Protein AF-A0A661IMD8-F1 (afdb_monomer)

Mean predicted aligned error: 16.91 Å

Solvent-accessible surface area (backbone atoms only — not comparable to full-atom values): 12141 Å² total; per-residue (Å²): 136,90,83,82,80,83,83,91,81,85,82,84,72,88,76,54,62,63,54,52,53,48,51,52,53,51,50,50,51,51,50,52,50,50,52,51,56,50,54,62,52,52,59,51,55,54,53,50,54,53,50,52,52,52,49,53,52,52,52,50,51,50,53,51,51,53,51,52,51,51,54,50,48,59,60,49,57,69,65,51,70,82,68,75,75,87,72,102,69,54,76,66,66,64,44,48,61,54,53,53,51,51,50,52,51,50,50,52,52,52,49,50,51,64,58,64,68,57,65,79,52,56,65,64,49,53,51,50,53,54,53,49,52,44,40,73,74,67,47,52,84,67,72,72,80,72,69,96,82,53,90,60,47,64,59,36,51,53,50,38,51,51,36,49,52,51,36,52,52,52,49,49,52,53,50,38,51,51,51,27,51,52,20,57,78,68,68,36,64,69,57,26,54,49,31,51,50,53,50,47,55,57,54,72,69,52,95,121

pLDDT: mean 71.49, std 15.72, range [32.16, 91.44]

Secondary structure (DSSP, 8-state):
-------------TTSHHHHHHHHHHHHHHHHHHHHHHHHHHHHHHHHHHHHHHHHHHHHHHHHHHHHHHHHHHHHHHHHTTS-SS----HHHHHHHHHHHHHHHHHHHHHHHHHHTTTTTHHHHHHHHHHHHHHHTT-TT------TT-TTHHHHHHHHHHHHHHHHHHHHHHHHHHHHHHHHHTT-HHHHHHHHHHHHHHHHTS--

Foldseek 3Di:
DDDDDDDDDDDDDPPVVVVVVVVVVVVVVVVVVVVVVVVVVLVVVLVVVVVVVVVVLVVVLVVVVVVVVVVVCVVVVVPPPVPPDDDPDPPPVVVVVVVVVVVVSVVVSVVVCVVPVCPPAVVLVVQVVVVVVVVVVVPLVDQDDDDPPDSCPVVSVVVNVVSVVVVVLVVLLVVLVVQLVVCV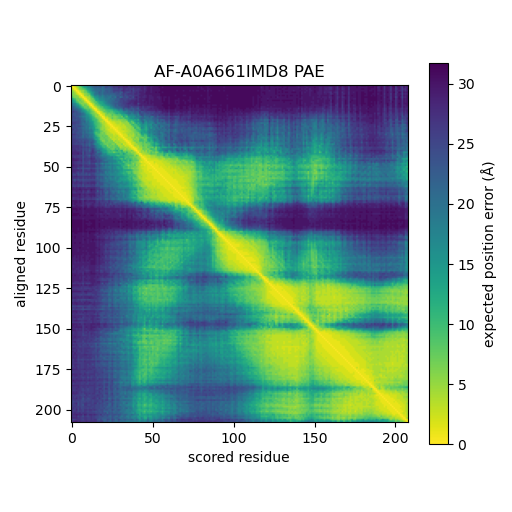VVVVVPSVVVSVVVNVVSVVVDPD

Structure (mmCIF, N/CA/C/O backbone):
data_AF-A0A661IMD8-F1
#
_entry.id   AF-A0A661IMD8-F1
#
loop_
_atom_site.group_PDB
_atom_site.id
_atom_site.type_symbol
_atom_site.label_atom_id
_atom_site.label_alt_id
_atom_site.label_comp_id
_atom_site.label_asym_id
_atom_site.label_entity_id
_atom_site.label_seq_id
_atom_site.pdbx_PDB_ins_code
_atom_site.Cartn_x
_atom_site.Cartn_y
_atom_site.Cartn_z
_atom_site.occupancy
_atom_site.B_iso_or_equiv
_atom_site.auth_seq_id
_atom_site.auth_comp_id
_atom_site.auth_asym_id
_atom_site.auth_atom_id
_atom_site.pdbx_PDB_model_num
ATOM 1 N N . MET A 1 1 ? -27.388 -18.183 53.730 1.00 36.50 1 MET A N 1
ATOM 2 C CA . MET A 1 1 ? -28.576 -19.057 53.664 1.00 36.50 1 MET A CA 1
ATOM 3 C C . MET A 1 1 ? -29.406 -18.516 52.514 1.00 36.50 1 MET A C 1
ATOM 5 O O . MET A 1 1 ? -29.999 -17.464 52.662 1.00 36.50 1 MET A O 1
ATOM 9 N N . ASP A 1 2 ? -29.089 -18.877 51.278 1.00 40.50 2 ASP A N 1
ATOM 10 C CA . ASP A 1 2 ? -29.308 -20.180 50.631 1.00 40.50 2 ASP A CA 1
ATOM 11 C C . ASP A 1 2 ? -30.796 -20.420 50.344 1.00 40.50 2 ASP A C 1
ATOM 13 O O . ASP A 1 2 ? -31.558 -20.800 51.228 1.00 40.50 2 ASP A O 1
ATOM 17 N N . HIS A 1 3 ? -31.188 -20.153 49.098 1.00 35.47 3 HIS A N 1
ATOM 18 C CA . HIS A 1 3 ? -32.430 -20.633 48.507 1.00 35.47 3 HIS A CA 1
ATOM 19 C C . HIS A 1 3 ? -32.123 -21.100 47.086 1.00 35.47 3 HIS A C 1
ATOM 21 O O . HIS A 1 3 ? -31.766 -20.317 46.205 1.00 35.47 3 HIS A O 1
ATOM 27 N N . GLY A 1 4 ? -32.213 -22.415 46.910 1.00 32.16 4 GLY A N 1
ATOM 28 C CA . GLY A 1 4 ? -31.934 -23.110 45.671 1.00 32.16 4 GLY A CA 1
ATOM 29 C C . GLY A 1 4 ? -33.088 -23.086 44.671 1.00 32.16 4 GLY A C 1
ATOM 30 O O . GLY A 1 4 ? -34.239 -23.309 45.026 1.00 32.16 4 GLY A O 1
ATOM 31 N N . THR A 1 5 ? -32.674 -22.972 43.404 1.00 46.31 5 THR A N 1
ATOM 32 C CA . THR A 1 5 ? -33.172 -23.666 42.197 1.00 46.31 5 THR A CA 1
ATOM 33 C C . THR A 1 5 ? -34.605 -23.393 41.709 1.00 46.31 5 THR A C 1
ATOM 35 O O . THR A 1 5 ? -35.528 -23.171 42.482 1.00 46.31 5 THR A O 1
ATOM 38 N N . PRO A 1 6 ? -34.805 -23.482 40.382 1.00 42.75 6 PRO A N 1
ATOM 39 C CA . PRO A 1 6 ? -35.251 -24.774 39.870 1.00 42.75 6 PRO A CA 1
ATOM 40 C C . PRO A 1 6 ? -34.421 -25.286 38.680 1.00 42.75 6 PRO A C 1
ATOM 42 O O . PRO A 1 6 ? -34.220 -24.616 37.672 1.00 42.75 6 PRO A O 1
ATOM 45 N N . THR A 1 7 ? -33.913 -26.504 38.857 1.00 33.69 7 THR A N 1
ATOM 46 C CA . THR A 1 7 ? -34.101 -27.661 37.967 1.00 33.69 7 THR A CA 1
ATOM 47 C C . THR A 1 7 ? -34.313 -27.388 36.469 1.00 33.69 7 THR A C 1
ATOM 49 O O . THR A 1 7 ? -35.427 -27.178 35.997 1.00 33.69 7 THR A O 1
ATOM 52 N N . TYR A 1 8 ? -33.239 -27.546 35.690 1.00 38.38 8 TYR A N 1
ATOM 53 C CA . TYR A 1 8 ? -33.314 -27.788 34.250 1.00 38.38 8 TYR A CA 1
ATOM 54 C C . TYR A 1 8 ? -33.494 -29.289 34.004 1.00 38.38 8 TYR A C 1
ATOM 56 O O . TYR A 1 8 ? -32.540 -30.062 34.054 1.00 38.38 8 TYR A O 1
ATOM 64 N N . SER A 1 9 ? -34.720 -29.709 33.713 1.00 36.78 9 SER A N 1
ATOM 65 C CA . SER A 1 9 ? -34.987 -31.007 33.097 1.00 36.78 9 SER A CA 1
ATOM 66 C C . SER A 1 9 ? -36.088 -30.840 32.063 1.00 36.78 9 SER A C 1
ATOM 68 O O . SER A 1 9 ? -37.163 -30.380 32.431 1.00 36.78 9 SER A O 1
ATOM 70 N N . VAL A 1 10 ? -35.814 -31.209 30.805 1.00 39.47 10 VAL A N 1
ATOM 71 C CA . VAL A 1 10 ? -36.689 -32.000 29.910 1.00 39.47 10 VAL A CA 1
ATOM 72 C C . VAL A 1 10 ? -36.106 -32.005 28.480 1.00 39.47 10 VAL A C 1
ATOM 74 O O . VAL A 1 10 ? -36.154 -31.034 27.738 1.00 39.47 10 VAL A O 1
ATOM 77 N N . TYR A 1 11 ? -35.471 -33.140 28.175 1.00 35.34 11 TYR A N 1
ATOM 78 C CA . TYR A 1 11 ? -35.488 -33.941 26.943 1.00 35.34 11 TYR A CA 1
ATOM 79 C C . TYR A 1 11 ? -35.331 -33.309 25.535 1.00 35.34 11 TYR A C 1
ATOM 81 O O . TYR A 1 11 ? -36.247 -32.750 24.953 1.00 35.34 11 TYR A O 1
ATOM 89 N N . LEU A 1 12 ? -34.170 -33.635 24.942 1.00 39.53 12 LEU A N 1
ATOM 90 C CA . LEU A 1 12 ? -33.967 -34.215 23.600 1.00 39.53 12 LEU A CA 1
ATOM 91 C C . LEU A 1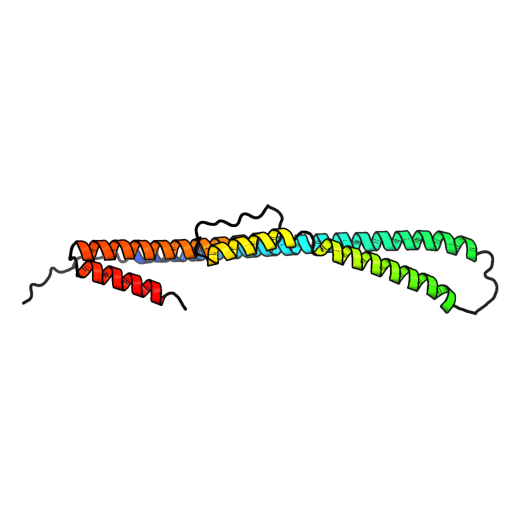 12 ? -34.596 -33.529 22.369 1.00 39.53 12 LEU A C 1
ATOM 93 O O . LEU A 1 12 ? -35.729 -33.807 22.013 1.00 39.53 12 LEU A O 1
ATOM 97 N N . THR A 1 13 ? -33.722 -32.981 21.517 1.00 38.31 13 THR A N 1
ATOM 98 C CA . THR A 1 13 ? -33.554 -33.540 20.158 1.00 38.31 13 THR A CA 1
ATOM 99 C C . THR A 1 13 ? -32.069 -33.563 19.788 1.00 38.31 13 THR A C 1
ATOM 101 O O . THR A 1 13 ? -31.524 -32.618 19.217 1.00 38.31 13 THR A O 1
ATOM 104 N N . LYS A 1 14 ? -31.399 -34.678 20.109 1.00 40.34 14 LYS A N 1
ATOM 105 C CA . LYS A 1 14 ? -29.989 -34.983 19.780 1.00 40.34 14 LYS A CA 1
ATOM 106 C C . LYS A 1 14 ? -29.674 -35.029 18.267 1.00 40.34 14 LYS A C 1
ATOM 108 O O . LYS A 1 14 ? -28.523 -35.238 17.907 1.00 40.34 14 LYS A O 1
ATOM 113 N N . GLY A 1 15 ? -30.652 -34.811 17.382 1.00 42.25 15 GLY A N 1
ATOM 114 C CA . GLY A 1 15 ? -30.476 -34.875 15.925 1.00 42.25 15 GLY A CA 1
ATOM 115 C C . GLY A 1 15 ? -30.054 -33.568 15.240 1.00 42.25 15 GLY A C 1
ATOM 116 O O . GLY A 1 15 ? -29.494 -33.621 14.150 1.00 42.25 15 GLY A O 1
ATOM 117 N N . ASN A 1 16 ? -30.278 -32.395 15.851 1.00 46.53 16 ASN A N 1
ATOM 118 C CA . ASN A 1 16 ? -30.159 -31.117 15.126 1.00 46.53 16 ASN A CA 1
ATOM 119 C C . ASN A 1 16 ? -28.880 -30.314 15.438 1.00 46.53 16 ASN A C 1
ATOM 121 O O . ASN A 1 16 ? -28.451 -29.492 14.635 1.00 46.53 16 ASN A O 1
ATOM 125 N N . CYS A 1 17 ? -28.216 -30.583 16.567 1.00 46.66 17 CYS A N 1
ATOM 126 C CA . CYS A 1 17 ? -26.992 -29.869 16.959 1.00 46.66 17 CYS A CA 1
ATOM 127 C C . CYS A 1 17 ? -25.783 -30.267 16.086 1.00 46.66 17 CYS A C 1
ATOM 129 O O . CYS A 1 17 ? -24.967 -29.424 15.719 1.00 46.66 17 CYS A O 1
ATOM 131 N N . ALA A 1 18 ? -25.722 -31.534 15.658 1.00 48.53 18 ALA A N 1
ATOM 132 C CA . ALA A 1 18 ? -24.703 -32.018 14.725 1.00 48.53 18 ALA A CA 1
ATOM 133 C C . ALA A 1 18 ? -24.870 -31.420 13.313 1.00 48.53 18 ALA A C 1
ATOM 135 O O . ALA A 1 18 ? -23.878 -31.113 12.655 1.00 48.53 18 ALA A O 1
ATOM 136 N N . SER A 1 19 ? -26.111 -31.201 12.860 1.00 50.88 19 SER A N 1
ATOM 137 C CA . SER A 1 19 ? -26.432 -30.620 11.543 1.00 50.88 19 SER A CA 1
ATOM 138 C C . SER A 1 19 ? -26.080 -29.126 11.472 1.00 50.88 19 SER A C 1
ATOM 140 O O . SER A 1 19 ? -25.471 -28.666 10.507 1.00 50.88 19 SER A O 1
ATOM 142 N N . VAL A 1 20 ? -26.366 -28.372 12.538 1.00 56.44 20 VAL A N 1
ATOM 143 C CA . VAL A 1 20 ? -26.031 -26.943 12.600 1.00 56.44 20 VAL A CA 1
ATOM 144 C C . VAL A 1 20 ? -24.524 -26.750 12.767 1.00 56.44 20 VAL A C 1
ATOM 146 O O . VAL A 1 20 ? -23.939 -25.953 12.042 1.00 56.44 20 VAL A O 1
ATOM 149 N N . ALA A 1 21 ? -23.862 -27.528 13.632 1.00 55.53 21 ALA A N 1
ATOM 150 C CA . ALA A 1 21 ? -22.409 -27.460 13.797 1.00 55.53 21 ALA A CA 1
ATOM 151 C C . ALA A 1 21 ? -21.655 -27.823 12.504 1.00 55.53 21 ALA A C 1
ATOM 153 O O . ALA A 1 21 ? -20.708 -27.133 12.124 1.00 55.53 21 ALA A O 1
ATOM 154 N N . THR A 1 22 ? -22.103 -28.852 11.775 1.00 60.69 22 THR A N 1
ATOM 155 C CA . THR A 1 22 ? -21.516 -29.209 10.473 1.00 60.69 22 THR A CA 1
ATOM 156 C C . THR A 1 22 ? -21.773 -28.135 9.420 1.00 60.69 22 THR A C 1
ATOM 158 O O . THR A 1 22 ? -20.848 -27.778 8.691 1.00 60.69 22 THR A O 1
ATOM 161 N N . ALA A 1 23 ? -22.966 -27.536 9.373 1.00 62.19 23 ALA A N 1
ATOM 162 C CA . ALA A 1 23 ? -23.266 -26.447 8.448 1.00 62.19 23 ALA A CA 1
ATOM 163 C C . ALA A 1 23 ? -22.370 -25.216 8.672 1.00 62.19 23 ALA A C 1
ATOM 165 O O . ALA A 1 23 ? -21.879 -24.645 7.695 1.00 62.19 23 ALA A O 1
ATOM 166 N N . THR A 1 24 ? -22.101 -24.828 9.924 1.00 61.91 24 THR A N 1
ATOM 167 C CA . THR A 1 24 ? -21.222 -23.689 10.246 1.00 61.91 24 THR A CA 1
ATOM 168 C C . THR A 1 24 ? -19.770 -23.982 9.879 1.00 61.91 24 THR A C 1
ATOM 170 O O . THR A 1 24 ? -19.142 -23.173 9.195 1.00 61.91 24 THR A O 1
ATOM 173 N N . VAL A 1 25 ? -19.265 -25.173 10.218 1.00 66.94 25 VAL A N 1
ATOM 174 C CA . VAL A 1 25 ? -17.896 -25.605 9.879 1.00 66.94 25 VAL A CA 1
ATOM 175 C C . VAL A 1 25 ? -17.699 -25.689 8.360 1.00 66.94 25 VAL A C 1
ATOM 177 O O . VAL A 1 25 ? -16.679 -25.239 7.838 1.00 66.94 25 VAL A O 1
ATOM 180 N N . ILE A 1 26 ? -18.696 -26.176 7.613 1.00 69.19 26 ILE A N 1
ATOM 181 C CA . ILE A 1 26 ? -18.666 -26.213 6.142 1.00 69.19 26 ILE A CA 1
ATOM 182 C C . ILE A 1 26 ? -18.698 -24.793 5.554 1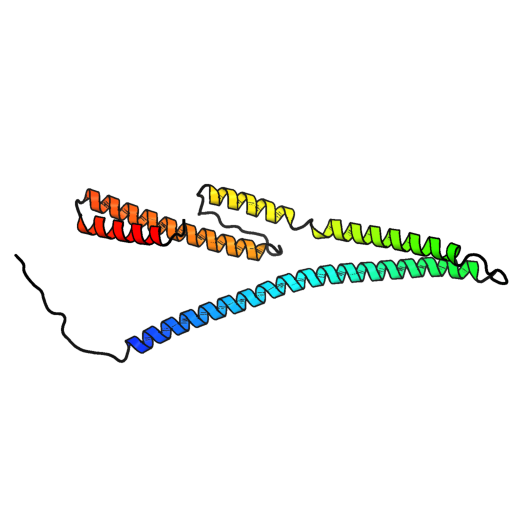.00 69.19 26 ILE A C 1
ATOM 184 O O . ILE A 1 26 ? -18.012 -24.520 4.564 1.00 69.19 26 ILE A O 1
ATOM 188 N N . LYS A 1 27 ? -19.463 -23.868 6.150 1.00 67.62 27 LYS A N 1
ATOM 189 C CA . LYS A 1 27 ? -19.516 -22.456 5.728 1.00 67.62 27 LYS A CA 1
ATOM 190 C C . LYS A 1 27 ? -18.175 -21.756 5.942 1.00 67.62 27 LYS A C 1
ATOM 192 O O . LYS A 1 27 ? -17.712 -21.048 5.046 1.00 67.62 27 LYS A O 1
ATOM 197 N N . GLU A 1 28 ? -17.541 -21.982 7.090 1.00 66.25 28 GLU A N 1
ATOM 198 C CA . GLU A 1 28 ? -16.213 -21.452 7.404 1.00 66.25 28 GLU A CA 1
ATOM 199 C C . GLU A 1 28 ? -15.137 -22.044 6.495 1.00 66.25 28 GLU A C 1
ATOM 201 O O . GLU A 1 28 ? -14.334 -21.295 5.934 1.00 66.25 28 GLU A O 1
ATOM 206 N N . ALA A 1 29 ? -15.168 -23.359 6.254 1.00 68.81 29 ALA A N 1
ATOM 207 C CA . ALA A 1 29 ? -14.266 -24.025 5.321 1.00 68.81 29 ALA A CA 1
ATOM 208 C C . ALA A 1 29 ? -14.415 -23.465 3.896 1.00 68.81 29 ALA A C 1
ATOM 210 O O . ALA A 1 29 ? -13.419 -23.049 3.300 1.00 68.81 29 ALA A O 1
ATOM 211 N N . LYS A 1 30 ? -15.650 -23.330 3.383 1.00 65.56 30 LYS A N 1
ATOM 212 C CA . LYS A 1 30 ? -15.926 -22.710 2.073 1.00 65.56 30 LYS A CA 1
ATOM 213 C C . LYS A 1 30 ? -15.471 -21.251 2.004 1.00 65.56 30 LYS A C 1
ATOM 215 O O . LYS A 1 30 ? -14.920 -20.840 0.985 1.00 65.56 30 LYS A O 1
ATOM 220 N N . MET A 1 31 ? -15.669 -20.455 3.058 1.00 62.81 31 MET A N 1
ATOM 221 C CA . MET A 1 31 ? -15.191 -19.065 3.114 1.00 62.81 31 MET A CA 1
ATOM 222 C C . MET A 1 31 ? -13.662 -18.976 3.111 1.00 62.81 31 MET A C 1
ATOM 224 O O . MET A 1 31 ? -13.095 -18.140 2.400 1.00 62.81 31 MET A O 1
ATOM 228 N N . LYS A 1 32 ? -12.990 -19.853 3.861 1.00 58.88 32 LYS A N 1
ATOM 229 C CA . LYS A 1 32 ? -11.527 -19.933 3.932 1.00 58.88 32 LYS A CA 1
ATOM 230 C C . LYS A 1 32 ? -10.936 -20.355 2.586 1.00 58.88 32 LYS A C 1
ATOM 232 O O . LYS A 1 32 ? -9.974 -19.748 2.117 1.00 58.88 32 LYS A O 1
ATOM 237 N N . GLU A 1 33 ? -11.560 -21.321 1.914 1.00 63.31 33 GLU A N 1
ATOM 238 C CA . GLU A 1 33 ? -11.176 -21.764 0.573 1.00 63.31 33 GLU A CA 1
ATOM 239 C C . GLU A 1 33 ? -11.411 -20.676 -0.484 1.00 63.31 33 GLU A C 1
ATOM 241 O O . GLU A 1 33 ? -10.546 -20.431 -1.327 1.00 63.31 33 GLU A O 1
ATOM 246 N N . ARG A 1 34 ? -12.539 -19.956 -0.405 1.00 57.22 34 ARG A N 1
ATOM 247 C CA . ARG A 1 34 ? -12.846 -18.826 -1.292 1.00 57.22 34 ARG A CA 1
ATOM 248 C C . ARG A 1 34 ? -11.817 -17.703 -1.141 1.00 57.22 34 ARG A C 1
ATOM 250 O O . ARG A 1 34 ? -11.316 -17.228 -2.157 1.00 57.22 34 ARG A O 1
ATOM 257 N N . ARG A 1 35 ? -11.426 -17.339 0.091 1.00 57.62 35 ARG A N 1
ATOM 258 C CA . ARG A 1 35 ? -10.325 -16.382 0.343 1.00 57.62 35 ARG A CA 1
ATOM 259 C C . ARG A 1 35 ? -8.997 -16.871 -0.233 1.00 57.62 35 ARG A C 1
ATOM 261 O O . ARG A 1 35 ? -8.305 -16.103 -0.893 1.00 57.62 35 ARG A O 1
ATOM 268 N N . ARG A 1 36 ? -8.663 -18.157 -0.064 1.00 56.72 36 ARG A N 1
ATOM 269 C CA . ARG A 1 36 ? -7.437 -18.756 -0.627 1.00 56.72 36 ARG A CA 1
ATOM 270 C C . ARG A 1 36 ? -7.409 -18.684 -2.156 1.00 56.72 36 ARG A C 1
ATOM 272 O O . ARG A 1 36 ? -6.396 -18.294 -2.732 1.00 56.72 36 ARG A O 1
ATOM 279 N N . ARG A 1 37 ? -8.521 -19.021 -2.817 1.00 55.22 37 ARG A N 1
ATOM 280 C CA . ARG A 1 37 ? -8.652 -18.973 -4.284 1.00 55.22 37 ARG A CA 1
ATOM 281 C C . ARG A 1 37 ? -8.579 -17.544 -4.826 1.00 55.22 37 ARG A C 1
ATOM 283 O O . ARG A 1 37 ? -7.977 -17.337 -5.876 1.00 55.22 37 ARG A O 1
ATOM 290 N N . LEU A 1 38 ? -9.139 -16.570 -4.107 1.00 55.91 38 LEU A N 1
ATOM 291 C CA . LEU A 1 38 ? -9.038 -15.152 -4.464 1.00 55.91 38 LEU A CA 1
ATOM 292 C C . LEU A 1 38 ? -7.588 -14.652 -4.351 1.00 55.91 38 LEU A C 1
ATOM 294 O O . LEU A 1 38 ? -7.070 -14.137 -5.338 1.00 55.91 38 LEU A O 1
ATOM 298 N N . ASN A 1 39 ? -6.884 -14.935 -3.247 1.00 57.12 39 ASN A N 1
ATOM 299 C CA . ASN A 1 39 ? -5.457 -14.593 -3.099 1.00 57.12 39 ASN A CA 1
ATOM 300 C C . ASN A 1 39 ? -4.574 -15.215 -4.195 1.00 57.12 39 ASN A C 1
ATOM 302 O O . ASN A 1 39 ? -3.677 -14.565 -4.730 1.00 57.12 39 ASN A O 1
ATOM 306 N N . LEU A 1 40 ? -4.838 -16.469 -4.582 1.00 59.31 40 LEU A N 1
ATOM 307 C CA . LEU A 1 40 ? -4.086 -17.146 -5.648 1.00 59.31 40 LEU A CA 1
ATOM 308 C C . LEU A 1 40 ? -4.327 -16.553 -7.043 1.00 59.31 40 LEU A C 1
ATOM 310 O O . LEU A 1 40 ? -3.477 -16.710 -7.924 1.00 59.31 40 LEU A O 1
ATOM 314 N N . ARG A 1 41 ? -5.479 -15.914 -7.275 1.00 49.56 41 ARG A N 1
ATOM 315 C CA . ARG A 1 41 ? -5.780 -15.216 -8.533 1.00 49.56 41 ARG A CA 1
ATOM 316 C C . ARG A 1 41 ? -5.122 -13.835 -8.560 1.00 49.56 41 ARG A C 1
ATOM 318 O O . ARG A 1 41 ? -4.584 -13.457 -9.594 1.00 49.56 41 ARG A O 1
ATOM 325 N N . ILE A 1 42 ? -5.092 -13.147 -7.417 1.00 59.00 42 ILE A N 1
ATOM 326 C CA . ILE A 1 42 ? -4.493 -11.814 -7.262 1.00 59.00 42 ILE A CA 1
ATOM 327 C C . ILE A 1 42 ? -2.969 -11.862 -7.481 1.00 59.00 42 ILE A C 1
ATOM 329 O O . ILE A 1 42 ? -2.468 -11.142 -8.348 1.00 59.00 42 ILE A O 1
ATOM 333 N N . LYS A 1 43 ? -2.244 -12.802 -6.846 1.00 61.62 43 LYS A N 1
ATOM 334 C CA . LYS A 1 43 ? -0.787 -12.976 -7.065 1.00 61.62 43 LYS A CA 1
ATOM 335 C C . LYS A 1 43 ? -0.406 -13.188 -8.539 1.00 61.62 43 LYS A C 1
ATOM 337 O O . LYS A 1 43 ? 0.624 -12.689 -8.993 1.00 61.62 43 LYS A O 1
ATOM 342 N N . ARG A 1 44 ? -1.244 -13.894 -9.312 1.00 62.25 44 ARG A N 1
ATOM 343 C CA . ARG A 1 44 ? -0.998 -14.163 -10.743 1.00 62.25 44 ARG A CA 1
ATOM 344 C C . ARG A 1 44 ? -1.171 -12.930 -11.622 1.00 62.25 44 ARG A C 1
ATOM 346 O O . ARG A 1 44 ? -0.500 -12.813 -12.645 1.00 62.25 44 ARG A O 1
ATOM 353 N N . GLU A 1 45 ? -2.054 -12.008 -11.252 1.00 67.25 45 GLU A N 1
ATOM 354 C CA . GLU A 1 45 ? -2.231 -10.772 -12.013 1.00 67.25 45 GLU A CA 1
ATOM 355 C C . GLU A 1 45 ? -1.061 -9.802 -11.842 1.00 67.25 45 GLU A C 1
ATOM 357 O O . GLU A 1 45 ? -0.740 -9.086 -12.793 1.00 67.25 45 GLU A O 1
ATOM 362 N N . MET A 1 46 ? -0.417 -9.792 -10.670 1.00 63.72 46 MET A N 1
ATOM 363 C CA . MET A 1 46 ? 0.798 -9.007 -10.427 1.00 63.72 46 MET A CA 1
ATOM 364 C C . MET A 1 46 ? 1.971 -9.547 -11.243 1.00 63.72 46 MET A C 1
ATOM 366 O O . MET A 1 46 ? 2.553 -8.819 -12.045 1.00 63.72 46 MET A O 1
ATOM 370 N N . GLN A 1 47 ? 2.246 -10.851 -11.128 1.00 69.88 47 GLN A N 1
ATOM 371 C CA . GLN A 1 47 ? 3.329 -11.495 -11.875 1.00 69.88 47 GLN A CA 1
ATOM 372 C C . GLN A 1 47 ? 3.159 -11.326 -13.388 1.00 69.88 47 GLN A C 1
ATOM 374 O O . GLN A 1 47 ? 4.108 -10.963 -14.074 1.00 69.88 47 GLN A O 1
ATOM 379 N N . ARG A 1 48 ? 1.942 -11.505 -13.922 1.00 75.88 48 ARG A N 1
ATOM 380 C CA . ARG A 1 48 ? 1.689 -11.351 -15.362 1.00 75.88 48 ARG A CA 1
ATOM 381 C C . ARG A 1 48 ? 1.931 -9.923 -15.853 1.00 75.88 48 ARG A C 1
ATOM 383 O O . ARG A 1 48 ? 2.496 -9.755 -16.927 1.00 75.88 48 ARG A O 1
ATOM 390 N N . ARG A 1 49 ? 1.508 -8.896 -15.107 1.00 71.94 49 ARG A N 1
ATOM 391 C CA . ARG A 1 49 ? 1.729 -7.493 -15.506 1.00 71.94 49 ARG A CA 1
ATOM 392 C C . ARG A 1 49 ? 3.213 -7.131 -15.508 1.00 71.94 49 ARG A C 1
ATOM 394 O O . ARG A 1 49 ? 3.655 -6.479 -16.450 1.00 71.94 49 ARG A O 1
ATOM 401 N N . LEU A 1 50 ? 3.966 -7.592 -14.510 1.00 72.62 50 LEU A N 1
ATOM 402 C CA . LEU A 1 50 ? 5.410 -7.377 -14.434 1.00 72.62 50 LEU A CA 1
ATOM 403 C C . LEU A 1 50 ? 6.139 -8.080 -15.586 1.00 72.62 50 LEU A C 1
ATOM 405 O O . LEU A 1 50 ? 6.904 -7.452 -16.314 1.00 72.62 50 LEU A O 1
ATOM 409 N N . ILE A 1 51 ? 5.831 -9.361 -15.803 1.00 79.00 51 ILE A N 1
ATOM 410 C CA . ILE A 1 51 ? 6.429 -10.165 -16.873 1.00 79.00 51 ILE A CA 1
ATOM 411 C C . ILE A 1 51 ? 6.120 -9.562 -18.247 1.00 79.00 51 ILE A C 1
ATOM 413 O O . ILE A 1 51 ? 7.028 -9.444 -19.059 1.00 79.00 51 ILE A O 1
ATOM 417 N N . LEU A 1 52 ? 4.880 -9.128 -18.511 1.00 80.31 52 LEU A N 1
ATOM 418 C CA . LEU A 1 52 ? 4.517 -8.507 -19.791 1.00 80.31 52 LEU A CA 1
ATOM 419 C C . LEU A 1 52 ? 5.270 -7.194 -20.046 1.00 80.31 52 LEU A C 1
ATOM 421 O O . LEU A 1 52 ? 5.702 -6.963 -21.172 1.00 80.31 52 LEU A O 1
ATOM 425 N N . LYS A 1 53 ? 5.457 -6.350 -19.022 1.00 77.88 53 LYS A N 1
ATOM 426 C CA . LYS A 1 53 ? 6.252 -5.117 -19.150 1.00 77.88 53 LYS A CA 1
ATOM 427 C C . LYS A 1 53 ? 7.723 -5.426 -19.438 1.00 77.88 53 LYS A C 1
ATOM 429 O O . LYS A 1 53 ? 8.282 -4.848 -20.364 1.00 77.88 53 LYS A O 1
ATOM 434 N N . ILE A 1 54 ? 8.329 -6.356 -18.693 1.00 75.81 54 ILE A N 1
ATOM 435 C CA . ILE A 1 54 ? 9.723 -6.780 -18.911 1.00 75.81 54 ILE A CA 1
ATOM 436 C C . ILE A 1 54 ? 9.880 -7.371 -20.315 1.00 75.81 54 ILE A C 1
ATOM 438 O O . ILE A 1 54 ? 10.793 -6.995 -21.041 1.00 75.81 54 ILE A O 1
ATOM 442 N N . LEU A 1 55 ? 8.957 -8.240 -20.731 1.00 82.19 55 LEU A N 1
ATOM 443 C CA . LEU A 1 55 ? 8.967 -8.856 -22.054 1.00 82.19 55 LEU A CA 1
ATOM 444 C C . LEU A 1 55 ? 8.854 -7.806 -23.168 1.00 82.19 55 LEU A C 1
ATOM 446 O O . LEU A 1 55 ? 9.621 -7.863 -24.121 1.00 82.19 55 LEU A O 1
ATOM 450 N N . ALA A 1 56 ? 7.969 -6.815 -23.035 1.00 82.25 56 ALA A N 1
ATOM 451 C CA . ALA A 1 56 ? 7.843 -5.731 -24.011 1.00 82.25 56 ALA A CA 1
ATOM 452 C C . ALA A 1 56 ? 9.129 -4.894 -24.133 1.00 82.25 56 ALA A C 1
ATOM 454 O O . ALA A 1 56 ? 9.557 -4.583 -25.242 1.00 82.25 56 ALA A O 1
ATOM 455 N N . ILE A 1 57 ? 9.773 -4.576 -23.007 1.00 79.62 57 ILE A N 1
ATOM 456 C CA . ILE A 1 57 ? 11.052 -3.853 -22.974 1.00 79.62 57 ILE A CA 1
ATOM 457 C C . ILE A 1 57 ? 12.160 -4.672 -23.644 1.00 79.62 57 ILE A C 1
ATOM 459 O O . ILE A 1 57 ? 12.899 -4.147 -24.475 1.00 79.62 57 ILE A O 1
ATOM 463 N N . VAL A 1 58 ? 12.269 -5.960 -23.307 1.00 79.88 58 VAL A N 1
ATOM 464 C CA . VAL A 1 58 ? 13.277 -6.854 -23.890 1.00 79.88 58 VAL A CA 1
ATOM 465 C C . VAL A 1 58 ? 13.061 -6.979 -25.397 1.00 79.88 58 VAL A C 1
ATOM 467 O O . VAL A 1 58 ? 14.006 -6.794 -26.160 1.00 79.88 58 VAL A O 1
ATOM 470 N N . LEU A 1 59 ? 11.822 -7.186 -25.850 1.00 83.75 59 LEU A N 1
ATOM 471 C CA . LEU A 1 59 ? 11.493 -7.222 -27.276 1.00 83.75 59 LEU A CA 1
ATOM 472 C C . LEU A 1 59 ? 11.856 -5.912 -27.983 1.00 83.75 59 LEU A C 1
ATOM 474 O O . LEU A 1 59 ? 12.460 -5.953 -29.051 1.00 83.75 59 LEU A O 1
ATOM 478 N N . PHE A 1 60 ? 11.559 -4.759 -27.378 1.00 83.69 60 PHE A N 1
ATOM 479 C CA . PHE A 1 60 ? 11.936 -3.457 -27.930 1.00 83.69 60 PHE A CA 1
ATOM 480 C C . PHE A 1 60 ? 13.460 -3.285 -28.023 1.00 83.69 60 PHE A C 1
ATOM 482 O O . PHE A 1 60 ? 13.964 -2.825 -29.045 1.00 83.69 60 PHE A O 1
ATOM 489 N N . SER A 1 61 ? 14.209 -3.708 -26.998 1.00 79.25 61 SER A N 1
ATOM 490 C CA . SER A 1 61 ? 15.677 -3.660 -27.016 1.00 79.25 61 SER A CA 1
ATOM 491 C C . SER A 1 61 ? 16.286 -4.560 -28.092 1.00 79.25 61 SER A C 1
ATOM 493 O O . SER A 1 61 ? 17.227 -4.143 -28.763 1.00 79.25 61 SER A O 1
ATOM 495 N N . LEU A 1 62 ? 15.720 -5.753 -28.309 1.00 83.50 62 LEU A N 1
ATOM 496 C CA . LEU A 1 62 ? 16.148 -6.671 -29.362 1.00 83.50 62 LEU A CA 1
ATOM 497 C C . LEU A 1 62 ? 15.881 -6.062 -30.737 1.00 83.50 62 LEU A C 1
ATOM 499 O O . LEU A 1 62 ? 16.787 -6.006 -31.559 1.00 83.50 62 LEU A O 1
ATOM 503 N N . LEU A 1 63 ? 14.676 -5.532 -30.957 1.00 85.44 63 LEU A N 1
ATOM 504 C CA . LEU A 1 63 ? 14.291 -4.915 -32.226 1.00 85.44 63 LEU A CA 1
ATOM 505 C C . LEU A 1 63 ? 15.175 -3.702 -32.556 1.00 85.44 63 LEU A C 1
ATOM 507 O O . LEU A 1 63 ? 15.655 -3.566 -33.681 1.00 85.44 63 LEU A O 1
ATOM 511 N N . CYS A 1 64 ? 15.438 -2.853 -31.559 1.00 81.31 64 CYS A N 1
ATOM 512 C CA . CYS A 1 64 ? 16.320 -1.696 -31.683 1.00 81.31 64 CYS A CA 1
ATOM 513 C C . CYS A 1 64 ? 17.765 -2.123 -31.987 1.00 81.31 64 CYS A C 1
ATOM 515 O O . CYS A 1 64 ? 18.367 -1.630 -32.939 1.00 81.31 64 CYS A O 1
ATOM 517 N N . SER A 1 65 ? 18.290 -3.107 -31.248 1.00 75.62 65 SER A N 1
ATOM 518 C CA . SER A 1 65 ? 19.635 -3.658 -31.456 1.00 75.62 65 SER A CA 1
ATOM 519 C C . SER A 1 65 ? 19.798 -4.275 -32.852 1.00 75.62 65 SER A C 1
ATOM 521 O O . SER A 1 65 ? 20.741 -3.942 -33.569 1.00 75.62 65 SER A O 1
ATOM 523 N N . THR A 1 66 ? 18.840 -5.097 -33.298 1.00 79.81 66 THR A N 1
ATOM 524 C CA . THR A 1 66 ? 18.832 -5.685 -34.647 1.00 79.81 66 THR A CA 1
ATOM 525 C C . THR A 1 66 ? 18.758 -4.616 -35.737 1.00 79.81 66 THR A C 1
ATOM 527 O O . THR A 1 66 ? 19.469 -4.712 -36.735 1.00 79.81 66 THR A O 1
ATOM 530 N N . THR A 1 67 ? 17.946 -3.573 -35.547 1.00 80.69 67 THR A N 1
ATOM 531 C CA . THR A 1 67 ? 17.824 -2.468 -36.513 1.00 80.69 67 THR A CA 1
ATOM 532 C C . THR A 1 67 ? 19.136 -1.693 -36.641 1.00 80.69 67 THR A C 1
ATOM 534 O O . THR A 1 67 ? 19.585 -1.413 -37.751 1.00 80.69 67 THR A O 1
ATOM 537 N N . LEU A 1 68 ? 19.791 -1.389 -35.518 1.00 78.31 68 LEU A N 1
ATOM 538 C CA . LEU A 1 68 ? 21.089 -0.714 -35.511 1.00 78.31 68 LEU A CA 1
ATOM 539 C C . LEU A 1 68 ? 22.184 -1.570 -36.155 1.00 78.31 68 LEU A C 1
ATOM 541 O O . LEU A 1 68 ? 22.955 -1.059 -36.966 1.00 78.31 68 LEU A O 1
ATOM 545 N N . PHE A 1 69 ? 22.216 -2.871 -35.856 1.00 77.75 69 PHE A N 1
ATOM 546 C CA . PHE A 1 69 ? 23.141 -3.806 -36.491 1.00 77.75 69 PHE A CA 1
ATOM 547 C C . PHE A 1 69 ? 22.935 -3.870 -38.010 1.00 77.75 69 PHE A C 1
ATOM 549 O O . PHE A 1 69 ? 23.908 -3.851 -38.759 1.00 77.75 69 PHE A O 1
ATOM 556 N N . TYR A 1 70 ? 21.684 -3.884 -38.480 1.00 80.19 70 TYR A N 1
ATOM 557 C CA . TYR A 1 70 ? 21.368 -3.862 -39.909 1.00 80.19 70 TYR A CA 1
ATOM 558 C C . TYR A 1 70 ? 21.866 -2.580 -40.591 1.00 80.19 70 TYR A C 1
ATOM 560 O O . TYR A 1 70 ? 22.508 -2.655 -41.638 1.00 80.19 70 TYR A O 1
ATOM 568 N N . ILE A 1 71 ? 21.640 -1.408 -39.982 1.00 73.94 71 ILE A N 1
ATOM 569 C CA . ILE A 1 71 ? 22.135 -0.125 -40.510 1.00 73.94 71 ILE A CA 1
ATOM 570 C C . ILE A 1 71 ? 23.665 -0.138 -40.584 1.00 73.94 71 ILE A C 1
ATOM 572 O O . ILE A 1 71 ? 24.226 0.174 -41.633 1.00 73.94 71 ILE A O 1
ATOM 576 N N . TYR A 1 72 ? 24.336 -0.554 -39.510 1.00 72.00 72 TYR A N 1
ATOM 577 C CA . TYR A 1 72 ? 25.795 -0.614 -39.444 1.00 72.00 72 TYR A CA 1
ATOM 578 C C . TYR A 1 72 ? 26.378 -1.589 -40.474 1.00 72.00 72 TYR A C 1
ATOM 580 O O . TYR A 1 72 ? 27.250 -1.224 -41.261 1.00 72.00 72 TYR A O 1
ATOM 588 N N . SER A 1 73 ? 25.816 -2.798 -40.555 1.00 70.44 73 SER A N 1
ATOM 589 C CA . SER A 1 73 ? 26.191 -3.796 -41.555 1.00 70.44 73 SER A CA 1
ATOM 590 C C . SER A 1 73 ? 25.971 -3.276 -42.976 1.00 70.44 73 SER A C 1
ATOM 592 O O . SER A 1 73 ? 26.825 -3.480 -43.828 1.00 70.44 73 SER A O 1
ATOM 594 N N . SER A 1 74 ? 24.864 -2.586 -43.261 1.00 65.69 74 SER A N 1
ATOM 595 C CA . SER A 1 74 ? 24.603 -2.046 -44.604 1.00 65.69 74 SER A CA 1
ATOM 596 C C . SER A 1 74 ? 25.580 -0.928 -45.002 1.00 65.69 74 SER A C 1
ATOM 598 O O . SER A 1 74 ? 25.908 -0.798 -46.181 1.00 65.69 74 SER A O 1
ATOM 600 N N . GLN A 1 75 ? 26.099 -0.164 -44.033 1.00 60.28 75 GLN A N 1
ATOM 601 C CA . GLN A 1 75 ? 27.071 0.903 -44.281 1.00 60.28 75 GLN A CA 1
ATOM 602 C C . GLN A 1 75 ? 28.518 0.391 -44.383 1.00 60.28 75 GLN A C 1
ATOM 604 O O . GLN A 1 75 ? 29.263 0.862 -45.243 1.00 60.28 75 GLN A O 1
ATOM 609 N N . GLU A 1 76 ? 28.920 -0.590 -43.568 1.00 58.53 76 GLU A N 1
ATOM 610 C CA . GLU A 1 76 ? 30.294 -1.114 -43.576 1.00 58.53 76 GLU A CA 1
ATOM 611 C C . GLU A 1 76 ? 30.525 -2.232 -44.595 1.00 58.53 76 GLU A C 1
ATOM 613 O O . GLU A 1 76 ? 31.561 -2.255 -45.264 1.00 58.53 76 GLU A O 1
ATOM 618 N N . VAL A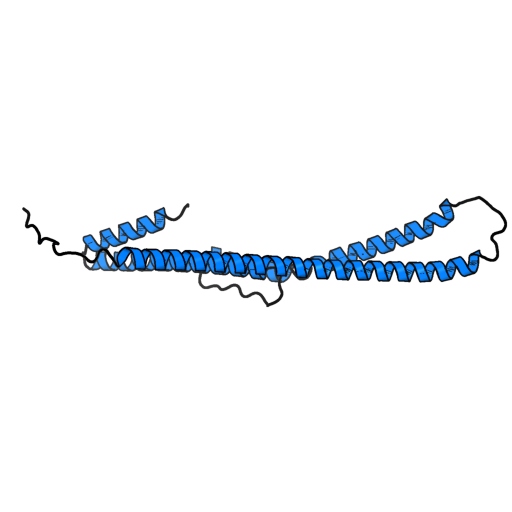 1 77 ? 29.558 -3.136 -44.777 1.00 53.38 77 VAL A N 1
ATOM 619 C CA . VAL A 1 77 ? 29.696 -4.251 -45.728 1.00 53.38 77 VAL A CA 1
ATOM 620 C C . VAL A 1 77 ? 29.691 -3.731 -47.172 1.00 53.38 77 VAL A C 1
ATOM 622 O O . VAL A 1 77 ? 30.409 -4.261 -48.014 1.00 53.38 77 VAL A O 1
ATOM 625 N N . GLY A 1 78 ? 28.98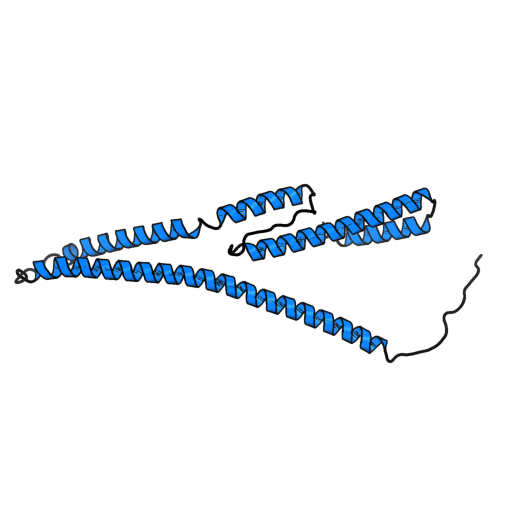7 -2.629 -47.458 1.00 51.78 78 GLY A N 1
ATOM 626 C CA . GLY A 1 78 ? 28.986 -2.005 -48.787 1.00 51.78 78 GLY A CA 1
ATOM 627 C C . GLY A 1 78 ? 30.285 -1.275 -49.165 1.00 51.78 78 GLY A C 1
ATOM 628 O O . GLY A 1 78 ? 30.601 -1.173 -50.348 1.00 51.78 78 GLY A O 1
ATOM 629 N N . ARG A 1 79 ? 31.059 -0.770 -48.192 1.00 46.94 79 ARG A N 1
ATOM 630 C CA . ARG A 1 79 ? 32.290 0.012 -48.445 1.00 46.94 79 ARG A CA 1
ATOM 631 C C . ARG A 1 79 ? 33.562 -0.841 -48.403 1.00 46.94 79 ARG A C 1
ATOM 633 O O . ARG A 1 79 ? 34.503 -0.549 -49.136 1.00 46.94 79 ARG A O 1
ATOM 640 N N . THR A 1 80 ? 33.575 -1.910 -47.608 1.00 49.16 80 THR A N 1
ATOM 641 C CA . THR A 1 80 ? 34.768 -2.751 -47.398 1.00 49.16 80 THR A CA 1
ATOM 642 C C . THR A 1 80 ? 34.876 -3.930 -48.380 1.00 49.16 80 THR A C 1
ATOM 644 O O . THR A 1 80 ? 35.964 -4.476 -48.560 1.00 49.16 80 THR A O 1
ATOM 647 N N . TYR A 1 81 ? 33.808 -4.288 -49.108 1.00 50.09 81 TYR A N 1
ATOM 648 C CA . TYR A 1 81 ? 33.856 -5.384 -50.094 1.00 50.09 81 TYR A CA 1
ATOM 649 C C . TYR A 1 81 ? 34.707 -5.085 -51.346 1.00 50.09 81 TYR A C 1
ATOM 651 O O . TYR A 1 81 ? 35.138 -6.021 -52.016 1.00 50.09 81 TYR A O 1
ATOM 659 N N . TYR A 1 82 ? 35.010 -3.816 -51.653 1.00 50.78 82 TYR A N 1
ATOM 660 C CA . TYR A 1 82 ? 35.797 -3.455 -52.844 1.00 50.78 82 TYR A CA 1
ATOM 661 C C . TYR A 1 82 ? 37.323 -3.470 -52.648 1.00 50.78 82 TYR A C 1
ATOM 663 O O . TYR A 1 82 ? 38.051 -3.377 -53.633 1.00 50.78 82 TYR A O 1
ATOM 671 N N . GLN A 1 83 ? 37.837 -3.588 -51.417 1.00 45.06 83 GLN A N 1
ATOM 672 C CA . GLN A 1 83 ? 39.283 -3.471 -51.148 1.00 45.06 83 GLN A CA 1
ATOM 673 C C . GLN A 1 83 ? 39.853 -4.546 -50.210 1.00 45.06 83 GLN A C 1
ATOM 675 O O . GLN A 1 83 ? 40.889 -4.340 -49.586 1.00 45.06 83 GLN A O 1
ATOM 680 N N . ALA A 1 84 ? 39.232 -5.722 -50.124 1.00 44.88 84 ALA A N 1
ATOM 681 C CA . ALA A 1 84 ? 39.747 -6.820 -49.305 1.00 44.88 84 ALA A CA 1
ATOM 682 C C . ALA A 1 84 ? 40.393 -7.932 -50.149 1.00 44.88 84 ALA A C 1
ATOM 684 O O . ALA A 1 84 ? 40.034 -9.101 -50.054 1.00 44.88 84 ALA A O 1
ATOM 685 N N . HIS A 1 85 ? 41.399 -7.574 -50.947 1.00 48.66 85 HIS A N 1
ATOM 686 C CA . HIS A 1 85 ? 42.548 -8.461 -51.117 1.00 48.66 85 HIS A CA 1
ATOM 687 C C . HIS A 1 85 ? 43.675 -7.902 -50.237 1.00 48.66 85 HIS A C 1
ATOM 689 O O . HIS A 1 85 ? 44.159 -6.803 -50.478 1.00 48.66 85 HIS A O 1
ATOM 695 N N . ILE A 1 86 ? 44.111 -8.705 -49.256 1.00 58.50 86 ILE A N 1
ATOM 696 C CA . ILE A 1 86 ? 45.386 -8.586 -48.520 1.00 58.50 86 ILE A CA 1
ATOM 697 C C . ILE A 1 86 ? 45.414 -7.587 -47.339 1.00 58.50 86 ILE A C 1
ATOM 699 O O . ILE A 1 86 ? 45.842 -6.448 -47.478 1.00 58.50 86 ILE A O 1
ATOM 703 N N . LYS A 1 87 ? 45.125 -8.068 -46.118 1.00 45.91 87 LYS A N 1
ATOM 704 C CA . LYS A 1 87 ? 46.104 -8.152 -45.004 1.00 45.91 87 LYS A CA 1
ATOM 705 C C . LYS A 1 87 ? 45.450 -8.683 -43.729 1.00 45.91 87 LYS A C 1
ATOM 707 O O . LYS A 1 87 ? 44.567 -8.069 -43.144 1.00 45.91 87 LYS A O 1
ATOM 712 N N . ILE A 1 88 ? 45.999 -9.792 -43.247 1.00 50.84 88 ILE A N 1
ATOM 713 C CA . ILE A 1 88 ? 45.867 -10.296 -41.879 1.00 50.84 88 ILE A CA 1
ATOM 714 C C . ILE A 1 88 ? 46.603 -9.317 -40.955 1.00 50.84 88 ILE A C 1
ATOM 716 O O . ILE A 1 88 ? 47.751 -9.522 -40.570 1.00 50.84 88 ILE A O 1
ATOM 720 N N . ARG A 1 89 ? 45.976 -8.185 -40.655 1.00 47.94 89 ARG A N 1
ATOM 721 C CA . ARG A 1 89 ? 46.307 -7.341 -39.510 1.00 47.94 89 ARG A CA 1
ATOM 722 C C . ARG A 1 89 ? 44.984 -6.779 -39.006 1.00 47.94 89 ARG A C 1
ATOM 724 O O . ARG A 1 89 ? 44.235 -6.178 -39.763 1.00 47.94 89 ARG A O 1
ATOM 731 N N . SER A 1 90 ? 44.734 -7.004 -37.721 1.00 53.59 90 SER A N 1
ATOM 732 C CA . SER A 1 90 ? 43.729 -6.283 -36.941 1.00 53.59 90 SER A CA 1
ATOM 733 C C . SER A 1 90 ? 42.279 -6.780 -37.007 1.00 53.59 90 SER A C 1
ATOM 735 O O . SER A 1 90 ? 41.354 -5.975 -37.054 1.00 53.59 90 SER A O 1
ATOM 737 N N . PHE A 1 91 ? 42.056 -8.085 -36.810 1.00 55.22 91 PHE A N 1
ATOM 738 C CA . PHE A 1 91 ? 40.767 -8.576 -36.277 1.00 55.22 91 PHE A CA 1
ATOM 739 C C . PHE A 1 91 ? 40.310 -7.746 -35.055 1.00 55.22 91 PHE A C 1
ATOM 741 O O . PHE A 1 91 ? 39.129 -7.462 -34.892 1.00 55.22 91 PHE A O 1
ATOM 748 N N . LEU A 1 92 ? 41.269 -7.273 -34.243 1.00 56.69 92 LEU A N 1
ATOM 749 C CA . LEU A 1 92 ? 41.026 -6.380 -33.110 1.00 56.69 92 LEU A CA 1
ATOM 750 C C . LEU A 1 92 ? 40.549 -4.965 -33.506 1.00 56.69 92 LEU A C 1
ATOM 752 O O . LEU A 1 92 ? 39.783 -4.386 -32.746 1.00 56.69 92 LEU A O 1
ATOM 756 N N . GLN A 1 93 ? 40.946 -4.398 -34.657 1.00 61.84 93 GLN A N 1
ATOM 757 C CA . GLN A 1 93 ? 40.434 -3.079 -35.092 1.00 61.84 93 GLN A CA 1
ATOM 758 C C . GLN A 1 93 ? 38.995 -3.165 -35.599 1.00 61.84 93 GLN A C 1
ATOM 760 O O . GLN A 1 93 ? 38.243 -2.218 -35.409 1.00 61.84 93 GLN A O 1
ATOM 765 N N . LEU A 1 94 ? 38.606 -4.299 -36.190 1.00 62.97 94 LEU A N 1
ATOM 766 C CA . LEU A 1 94 ? 37.219 -4.542 -36.593 1.00 62.97 94 LEU A CA 1
ATOM 767 C C . LEU A 1 94 ? 36.308 -4.820 -35.382 1.00 62.97 94 LEU A C 1
ATOM 769 O O . LEU A 1 94 ? 35.128 -4.489 -35.400 1.00 62.97 94 LEU A O 1
ATOM 773 N N . LEU A 1 95 ? 36.858 -5.403 -34.309 1.00 67.56 95 LEU A N 1
ATOM 774 C CA . LEU A 1 95 ? 36.119 -5.719 -33.082 1.00 67.56 95 LEU A CA 1
ATOM 775 C C . LEU A 1 95 ? 35.786 -4.466 -32.248 1.00 67.56 95 LEU A C 1
ATOM 777 O O . LEU A 1 95 ? 34.723 -4.392 -31.635 1.00 67.56 95 LEU A O 1
ATOM 781 N N . TRP A 1 96 ? 36.689 -3.482 -32.219 1.00 69.44 96 TRP A N 1
ATOM 782 C CA . TRP A 1 96 ? 36.571 -2.278 -31.389 1.00 69.44 96 TRP A CA 1
ATOM 783 C C . TRP A 1 96 ? 35.269 -1.474 -31.577 1.00 69.44 96 TRP A C 1
ATOM 785 O O . TRP A 1 96 ? 34.616 -1.193 -30.569 1.00 69.44 96 TRP A O 1
ATOM 795 N N . PRO A 1 97 ? 34.839 -1.115 -32.803 1.00 71.50 97 PRO A N 1
ATOM 796 C CA . PRO A 1 97 ? 33.615 -0.336 -32.983 1.00 71.50 97 PRO A CA 1
ATOM 797 C C . PRO A 1 97 ? 32.347 -1.152 -32.683 1.00 71.50 97 PRO A C 1
ATOM 799 O O . PRO A 1 97 ? 31.379 -0.602 -32.160 1.00 71.50 97 PRO A O 1
ATOM 802 N N . VAL A 1 98 ? 32.376 -2.472 -32.896 1.00 72.38 98 VAL A N 1
ATOM 803 C CA . VAL A 1 98 ? 31.272 -3.382 -32.544 1.00 72.38 98 VAL A CA 1
ATOM 804 C C . VAL A 1 98 ? 31.100 -3.482 -31.025 1.00 72.38 98 VAL A C 1
ATOM 806 O O . VAL A 1 98 ? 29.982 -3.381 -30.519 1.00 72.38 98 VAL A O 1
ATOM 809 N N . VAL A 1 99 ? 32.200 -3.630 -30.279 1.00 78.06 99 VAL A N 1
ATOM 810 C CA . VAL A 1 99 ? 32.180 -3.677 -28.806 1.00 78.06 99 VAL A CA 1
ATOM 811 C C . VAL A 1 99 ? 31.726 -2.341 -28.225 1.00 78.06 99 VAL A C 1
ATOM 813 O O . VAL A 1 99 ? 30.885 -2.320 -27.327 1.00 78.06 99 VAL A O 1
ATOM 816 N N . LEU A 1 100 ? 32.234 -1.224 -28.754 1.00 78.19 100 LEU A N 1
ATOM 817 C CA . LEU A 1 100 ? 31.863 0.110 -28.286 1.00 78.19 100 LEU A CA 1
ATOM 818 C C . LEU A 1 100 ? 30.387 0.425 -28.584 1.00 78.19 100 LEU A C 1
ATOM 820 O O . LEU A 1 100 ? 29.683 0.932 -27.712 1.00 78.19 100 LEU A O 1
ATOM 824 N N . GLY A 1 101 ? 29.890 0.054 -29.769 1.00 76.56 101 GLY A N 1
ATOM 825 C CA . GLY A 1 101 ? 28.476 0.173 -30.126 1.00 76.56 101 GLY A CA 1
ATOM 826 C C . GLY A 1 101 ? 27.571 -0.669 -29.223 1.00 76.56 101 GLY A C 1
ATOM 827 O O . GLY A 1 101 ? 26.581 -0.163 -28.696 1.00 76.56 101 GLY A O 1
ATOM 828 N N . GLY A 1 102 ? 27.948 -1.926 -28.965 1.00 75.94 102 GLY A N 1
ATOM 829 C CA . GLY A 1 102 ? 27.228 -2.806 -28.041 1.00 75.94 102 GLY A CA 1
ATOM 830 C C . GLY A 1 102 ? 27.190 -2.268 -26.608 1.00 75.94 102 GLY A C 1
ATOM 831 O O . GLY A 1 102 ? 26.142 -2.312 -25.964 1.00 75.94 102 GLY A O 1
ATOM 832 N N . LEU A 1 103 ? 28.300 -1.696 -26.129 1.00 80.12 103 LEU A N 1
ATOM 833 C CA . LEU A 1 103 ? 28.388 -1.081 -24.804 1.00 80.12 103 LEU A CA 1
ATOM 834 C C . LEU A 1 103 ? 27.464 0.138 -24.682 1.00 80.12 103 LEU A C 1
ATOM 836 O O . LEU A 1 103 ? 26.735 0.258 -23.700 1.00 80.12 103 LEU A O 1
ATOM 840 N N . ILE A 1 104 ? 27.456 1.019 -25.688 1.00 79.75 104 ILE A N 1
ATOM 841 C CA . ILE A 1 104 ? 26.603 2.216 -25.705 1.00 79.75 104 ILE A CA 1
ATOM 842 C C . ILE A 1 104 ? 25.125 1.815 -25.727 1.00 79.75 104 ILE A C 1
ATOM 844 O O . ILE A 1 104 ? 24.338 2.334 -24.939 1.00 79.75 104 ILE A O 1
ATOM 848 N N . ILE A 1 105 ? 24.743 0.854 -26.570 1.00 76.69 105 ILE A N 1
ATOM 849 C CA . ILE A 1 105 ? 23.358 0.368 -26.646 1.00 76.69 105 ILE A CA 1
ATOM 850 C C . ILE A 1 105 ? 22.949 -0.292 -25.325 1.00 76.69 105 ILE A C 1
ATOM 852 O O . ILE A 1 105 ? 21.884 0.015 -24.791 1.00 76.69 105 ILE A O 1
ATOM 856 N N . GLY A 1 106 ? 23.802 -1.156 -24.768 1.00 79.50 106 GLY A N 1
ATOM 857 C CA . GLY A 1 106 ? 23.562 -1.803 -23.479 1.00 79.50 106 GLY A CA 1
ATOM 858 C C . GLY A 1 106 ? 23.394 -0.791 -22.344 1.00 79.50 106 GLY A C 1
ATOM 859 O O . GLY A 1 106 ? 22.474 -0.923 -21.538 1.00 79.50 106 GLY A O 1
ATOM 860 N N . ALA A 1 107 ? 24.218 0.258 -22.324 1.00 80.88 107 ALA A N 1
ATOM 861 C CA . ALA A 1 107 ? 24.121 1.342 -21.353 1.00 80.88 107 ALA A CA 1
ATOM 862 C C . ALA A 1 107 ? 22.825 2.154 -21.516 1.00 80.88 107 ALA A C 1
ATOM 864 O O . ALA A 1 107 ? 22.152 2.424 -20.524 1.00 80.88 107 ALA A O 1
ATOM 865 N N . VAL A 1 108 ? 22.431 2.496 -22.747 1.00 81.06 108 VAL A N 1
ATOM 866 C CA . VAL A 1 108 ? 21.185 3.232 -23.025 1.00 81.06 108 VAL A CA 1
ATOM 867 C C . VAL A 1 108 ? 19.962 2.403 -22.638 1.00 81.06 108 VAL A C 1
ATOM 869 O O . VAL A 1 108 ? 19.069 2.908 -21.962 1.00 81.06 108 VAL A O 1
ATOM 872 N N . VAL A 1 109 ? 19.922 1.119 -22.999 1.00 79.31 109 VAL A N 1
ATOM 873 C CA . VAL A 1 109 ? 18.827 0.216 -22.616 1.00 79.31 109 VAL A CA 1
ATOM 874 C C . VAL A 1 109 ? 18.784 0.040 -21.099 1.00 79.31 109 VAL A C 1
ATOM 876 O O . VAL A 1 109 ? 17.716 0.176 -20.507 1.00 79.31 109 VAL A O 1
ATOM 879 N N . GLY A 1 110 ? 19.930 -0.198 -20.457 1.00 80.00 110 GLY A N 1
ATOM 880 C CA . GLY A 1 110 ? 20.024 -0.315 -19.002 1.00 80.00 110 GLY A CA 1
ATOM 881 C C . GLY A 1 110 ? 19.530 0.942 -18.284 1.00 80.00 110 GLY A C 1
ATOM 882 O O . GLY A 1 110 ? 18.765 0.843 -17.326 1.00 80.00 110 GLY A O 1
ATOM 883 N N . LEU A 1 111 ? 19.884 2.123 -18.798 1.00 80.38 111 LEU A N 1
ATOM 884 C CA . LEU A 1 111 ? 19.424 3.406 -18.276 1.00 80.38 111 LEU A CA 1
ATOM 885 C C . LEU A 1 111 ? 17.911 3.586 -18.456 1.00 80.38 111 LEU A C 1
ATOM 887 O O . LEU A 1 111 ? 17.230 3.990 -17.517 1.00 80.38 111 LEU A O 1
ATOM 891 N N . LEU A 1 112 ? 17.363 3.247 -19.626 1.00 76.12 112 LEU A N 1
ATOM 892 C CA . LEU A 1 112 ? 15.920 3.305 -19.868 1.00 76.12 112 LEU A CA 1
ATOM 893 C C . LEU A 1 112 ? 15.169 2.372 -18.911 1.00 76.12 112 LEU A C 1
ATOM 895 O O . LEU A 1 112 ? 14.205 2.793 -18.275 1.00 76.12 112 LEU A O 1
ATOM 899 N N . VAL A 1 113 ? 15.633 1.134 -18.725 1.00 75.50 113 VAL A N 1
ATOM 900 C CA . VAL A 1 113 ? 15.033 0.208 -17.751 1.00 75.50 113 VAL A CA 1
ATOM 901 C C . VAL A 1 113 ? 15.086 0.787 -16.341 1.00 75.50 113 VAL A C 1
ATOM 903 O O . VAL A 1 113 ? 14.064 0.817 -15.657 1.00 75.50 113 VAL A O 1
ATOM 906 N N . ALA A 1 114 ? 16.242 1.301 -15.923 1.00 73.19 114 ALA A N 1
ATOM 907 C CA . ALA A 1 114 ? 16.424 1.881 -14.597 1.00 73.19 114 ALA A CA 1
ATOM 908 C C . ALA A 1 114 ? 15.548 3.122 -14.351 1.00 73.19 114 ALA A C 1
ATOM 910 O O . ALA A 1 114 ? 15.110 3.337 -13.224 1.00 73.19 114 ALA A O 1
ATOM 911 N N . LEU A 1 115 ? 15.255 3.918 -15.384 1.00 69.75 115 LEU A N 1
ATOM 912 C CA . LEU A 1 115 ? 14.406 5.108 -15.276 1.00 69.75 115 LEU A CA 1
ATOM 913 C C . LEU A 1 115 ? 12.907 4.779 -15.316 1.00 69.75 115 LEU A C 1
ATOM 915 O O . LEU A 1 115 ? 12.128 5.366 -14.563 1.00 69.75 115 LEU A O 1
ATOM 919 N N . PHE A 1 116 ? 12.484 3.834 -16.160 1.00 67.12 116 PHE A N 1
ATOM 920 C CA . PHE A 1 116 ? 11.065 3.496 -16.321 1.00 67.12 116 PHE A CA 1
ATOM 921 C C . PHE A 1 116 ? 10.533 2.545 -15.240 1.00 67.12 116 PHE A C 1
ATOM 923 O O . PHE A 1 116 ? 9.336 2.567 -14.948 1.00 67.12 116 PHE A O 1
ATOM 930 N N . TYR A 1 117 ? 11.391 1.729 -14.622 1.00 67.25 117 TYR A N 1
ATOM 931 C CA . TYR A 1 117 ? 10.975 0.752 -13.609 1.00 67.25 117 TYR A CA 1
ATOM 932 C C . TYR A 1 117 ? 10.439 1.385 -12.302 1.00 67.25 117 TYR A C 1
ATOM 934 O O . TYR A 1 117 ? 9.390 0.944 -11.827 1.00 67.25 117 TYR A O 1
ATOM 942 N N . PRO A 1 118 ? 11.064 2.431 -11.716 1.00 63.44 118 PRO A N 1
ATOM 943 C CA . PRO A 1 118 ? 10.653 2.954 -10.406 1.00 63.44 118 PRO A CA 1
ATOM 944 C C . PRO A 1 118 ? 9.524 3.996 -10.456 1.00 63.44 118 PRO A C 1
ATOM 946 O O . PRO A 1 118 ? 8.839 4.217 -9.454 1.00 63.44 118 PRO A O 1
ATOM 949 N N . HIS A 1 119 ? 9.319 4.660 -11.597 1.00 59.44 119 HIS A N 1
ATOM 950 C CA . HIS A 1 119 ? 8.523 5.892 -11.660 1.00 59.44 119 HIS A CA 1
ATOM 951 C C . HIS A 1 119 ? 7.039 5.771 -11.235 1.00 59.44 119 HIS A C 1
ATOM 953 O O . HIS A 1 119 ? 6.540 6.702 -10.601 1.00 59.44 119 HIS A O 1
ATOM 959 N N . PRO A 1 120 ? 6.311 4.659 -11.479 1.00 63.25 120 PRO A N 1
ATOM 960 C CA . PRO A 1 120 ? 4.903 4.575 -11.080 1.00 63.25 120 PRO A CA 1
ATOM 961 C C . PRO A 1 120 ? 4.668 4.165 -9.612 1.00 63.25 120 PRO A C 1
ATOM 963 O O . PRO A 1 120 ? 3.522 4.168 -9.172 1.00 63.25 120 PRO A O 1
ATOM 966 N N . ILE A 1 121 ? 5.701 3.810 -8.834 1.00 66.25 121 ILE A N 1
ATOM 967 C CA . ILE A 1 121 ? 5.522 3.224 -7.486 1.00 66.25 121 ILE A CA 1
ATOM 968 C C . ILE A 1 121 ? 5.639 4.276 -6.370 1.00 66.25 121 ILE A C 1
ATOM 970 O O . ILE A 1 121 ? 4.954 4.176 -5.350 1.00 66.25 121 ILE A O 1
ATOM 974 N N . ALA A 1 122 ? 6.456 5.315 -6.566 1.00 69.75 12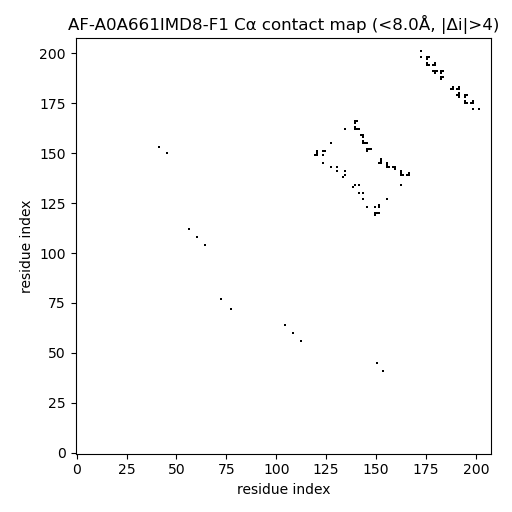2 ALA A N 1
ATOM 975 C CA . ALA A 1 122 ? 6.780 6.290 -5.520 1.00 69.75 122 ALA A CA 1
ATOM 976 C C . ALA A 1 122 ? 5.562 7.091 -5.013 1.00 69.75 122 ALA A C 1
ATOM 978 O O . ALA A 1 122 ? 5.400 7.279 -3.808 1.00 69.75 122 ALA A O 1
ATOM 979 N N . GLY A 1 123 ? 4.671 7.527 -5.910 1.00 72.88 123 GLY A N 1
ATOM 980 C CA . GLY A 1 123 ? 3.477 8.303 -5.543 1.00 72.88 123 GLY A CA 1
ATOM 981 C C . GLY A 1 123 ? 2.474 7.518 -4.679 1.00 72.88 123 GLY A C 1
ATOM 982 O O . GLY A 1 123 ? 2.121 7.971 -3.587 1.00 72.88 123 GLY A O 1
ATOM 983 N N . PRO A 1 124 ? 2.036 6.328 -5.128 1.00 75.56 124 PRO A N 1
ATOM 984 C CA . PRO A 1 124 ? 1.229 5.397 -4.340 1.00 75.56 124 PRO A CA 1
ATOM 985 C C . PRO A 1 124 ? 1.817 5.087 -2.958 1.00 75.56 124 PRO A C 1
ATOM 987 O O . PRO A 1 124 ? 1.092 5.099 -1.963 1.00 75.56 124 PRO A O 1
ATOM 990 N N . LEU A 1 125 ? 3.131 4.851 -2.892 1.00 80.12 125 LEU A N 1
ATOM 991 C CA . LEU A 1 125 ? 3.827 4.483 -1.662 1.00 80.12 125 LEU A CA 1
ATOM 992 C C . LEU A 1 125 ? 3.835 5.621 -0.633 1.00 80.12 125 LEU A C 1
ATOM 994 O O . LEU A 1 125 ? 3.501 5.394 0.528 1.00 80.12 125 LEU A O 1
ATOM 998 N N . TYR A 1 126 ? 4.126 6.850 -1.068 1.00 82.56 126 TYR A N 1
ATOM 999 C CA . TYR A 1 126 ? 4.103 8.026 -0.193 1.00 82.56 126 TYR A CA 1
ATOM 1000 C C . TYR A 1 126 ? 2.719 8.254 0.431 1.00 82.56 126 TYR A C 1
ATOM 1002 O O . TYR A 1 126 ? 2.590 8.582 1.612 1.00 82.56 126 TYR A O 1
ATOM 1010 N N . ARG A 1 127 ? 1.653 8.036 -0.349 1.00 81.00 127 ARG A N 1
ATOM 1011 C CA . ARG A 1 127 ? 0.281 8.148 0.156 1.00 81.00 127 ARG A CA 1
ATOM 1012 C C . ARG A 1 127 ? -0.0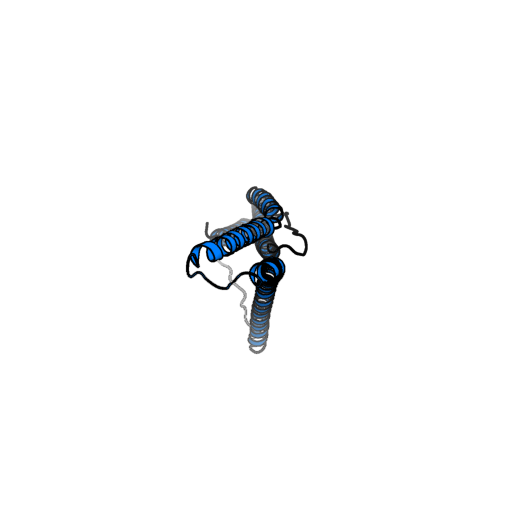31 7.082 1.208 1.00 81.00 127 ARG A C 1
ATOM 1014 O O . ARG A 1 127 ? -0.626 7.419 2.229 1.00 81.00 127 ARG A O 1
ATOM 1021 N N . ILE A 1 128 ? 0.398 5.837 0.985 1.00 84.19 128 ILE A N 1
ATOM 1022 C CA . ILE A 1 128 ? 0.247 4.751 1.966 1.00 84.19 128 ILE A CA 1
ATOM 1023 C C . ILE A 1 128 ? 0.967 5.105 3.267 1.00 84.19 128 ILE A C 1
ATOM 1025 O O . ILE A 1 128 ? 0.381 4.980 4.337 1.00 84.19 128 ILE A O 1
ATOM 1029 N N . GLU A 1 129 ? 2.205 5.589 3.187 1.00 85.06 129 GLU A N 1
ATOM 1030 C CA . GLU A 1 129 ? 2.982 5.972 4.367 1.00 85.06 129 GLU A CA 1
ATOM 1031 C C . GLU A 1 129 ? 2.289 7.079 5.173 1.00 85.06 129 GLU A C 1
ATOM 1033 O O . GLU A 1 129 ? 2.171 6.990 6.397 1.00 85.06 129 GLU A O 1
ATOM 1038 N N . ARG A 1 130 ? 1.783 8.111 4.490 1.00 85.69 130 ARG A N 1
ATOM 1039 C CA . ARG A 1 130 ? 1.060 9.209 5.137 1.00 85.69 130 ARG A CA 1
ATOM 1040 C C . ARG A 1 130 ? -0.210 8.721 5.832 1.00 85.69 130 ARG A C 1
ATOM 1042 O O . ARG A 1 130 ? -0.459 9.101 6.971 1.00 85.69 130 ARG A O 1
ATOM 1049 N N . GLU A 1 131 ? -1.007 7.892 5.167 1.00 85.38 131 GLU A N 1
ATOM 1050 C CA . GLU A 1 131 ? -2.248 7.367 5.742 1.00 85.38 131 GLU A CA 1
ATOM 1051 C C . GLU A 1 131 ? -1.964 6.393 6.904 1.00 85.38 131 GLU A C 1
ATOM 1053 O O . GLU A 1 131 ? -2.637 6.456 7.930 1.00 85.38 131 GLU A O 1
ATOM 1058 N N . LEU A 1 132 ? -0.903 5.581 6.822 1.00 86.19 132 LEU A N 1
ATOM 1059 C CA . LEU A 1 132 ? -0.439 4.743 7.935 1.00 86.19 132 LEU A CA 1
ATOM 1060 C C . LEU A 1 132 ? 0.027 5.564 9.144 1.00 86.19 132 LEU A C 1
ATOM 1062 O O . LEU A 1 132 ? -0.253 5.185 10.280 1.00 86.19 132 LEU A O 1
ATOM 1066 N N . LYS A 1 133 ? 0.699 6.701 8.928 1.00 87.62 133 LYS A N 1
ATOM 1067 C CA . LYS A 1 133 ? 1.067 7.624 10.014 1.00 87.62 133 LYS A CA 1
ATOM 1068 C C . LYS A 1 133 ? -0.167 8.175 10.730 1.00 87.62 133 LYS A C 1
ATOM 1070 O O . LYS A 1 133 ? -0.156 8.275 11.951 1.00 87.62 133 LYS A O 1
ATOM 1075 N N . GLU A 1 134 ? -1.235 8.492 10.002 1.00 86.69 134 GLU A N 1
ATOM 1076 C CA . GLU A 1 134 ? -2.499 8.940 10.605 1.00 86.69 134 GLU A CA 1
ATOM 1077 C C . GLU A 1 134 ? -3.220 7.817 11.371 1.00 86.69 134 GLU A C 1
ATOM 1079 O O . GLU A 1 134 ? -3.753 8.055 12.456 1.00 86.69 134 GLU A O 1
ATOM 1084 N N . VAL A 1 135 ? -3.167 6.576 10.875 1.00 87.62 135 VAL A N 1
ATOM 1085 C CA . VAL A 1 135 ? -3.633 5.392 11.621 1.00 87.62 135 VAL A CA 1
ATOM 1086 C C . VAL A 1 135 ? -2.834 5.217 12.916 1.00 87.62 135 VAL A C 1
ATOM 1088 O O . VAL A 1 135 ? -3.424 4.980 13.968 1.00 87.62 135 VAL A O 1
ATOM 1091 N N . GLY A 1 136 ? -1.511 5.407 12.871 1.00 85.25 136 GLY A N 1
ATOM 1092 C CA . GLY A 1 136 ? -0.635 5.368 14.048 1.00 85.25 136 GLY A CA 1
ATOM 1093 C C . GLY A 1 136 ? -0.945 6.446 15.094 1.00 85.25 136 GLY A C 1
ATOM 1094 O O . GLY A 1 136 ? -0.709 6.231 16.278 1.00 85.25 136 GLY A O 1
ATOM 1095 N N . LYS A 1 137 ? -1.541 7.574 14.687 1.00 88.75 137 LYS A N 1
ATOM 1096 C CA . LYS A 1 137 ? -2.050 8.617 15.597 1.00 88.75 137 LYS A CA 1
ATOM 1097 C C . LYS A 1 137 ? -3.420 8.284 16.208 1.00 88.75 137 LYS A C 1
ATOM 1099 O O . LYS A 1 137 ? -3.944 9.076 16.984 1.00 88.75 137 LYS A O 1
ATOM 1104 N N . GLY A 1 138 ? -4.017 7.144 15.857 1.00 81.38 138 GLY A N 1
ATOM 1105 C CA . GLY A 1 138 ? -5.312 6.697 16.375 1.00 81.38 138 GLY A CA 1
ATOM 1106 C C . GLY A 1 138 ? -6.513 7.009 15.475 1.00 81.38 138 GLY A C 1
ATOM 1107 O O . GLY A 1 138 ? -7.648 6.734 15.871 1.00 81.38 138 GLY A O 1
ATOM 1108 N N . ASN A 1 139 ? -6.313 7.536 14.259 1.00 83.94 139 ASN A N 1
ATOM 1109 C CA . ASN A 1 139 ? -7.412 7.747 13.315 1.00 83.94 139 ASN A CA 1
ATOM 1110 C C . ASN A 1 139 ? -7.735 6.461 12.532 1.00 83.94 139 ASN A C 1
ATOM 1112 O O . ASN A 1 139 ? -7.248 6.230 11.427 1.00 83.94 139 ASN A O 1
ATOM 1116 N N . LEU A 1 140 ? -8.599 5.628 13.112 1.00 82.44 140 LEU A N 1
ATOM 1117 C CA . LEU A 1 140 ? -9.026 4.336 12.555 1.00 82.44 140 LEU A CA 1
ATOM 1118 C C . LEU A 1 140 ? -10.209 4.437 11.568 1.00 82.44 140 LEU A C 1
ATOM 1120 O O . LEU A 1 140 ? -10.774 3.422 11.161 1.00 82.44 140 LEU A O 1
ATOM 1124 N N . THR A 1 141 ? -10.610 5.653 11.188 1.00 77.25 141 THR A N 1
ATOM 1125 C CA . THR A 1 141 ? -11.728 5.901 10.252 1.00 77.25 141 THR A CA 1
ATOM 1126 C C . THR A 1 141 ? -11.262 5.970 8.795 1.00 77.25 141 THR A C 1
ATOM 1128 O O . THR A 1 141 ? -12.074 6.093 7.878 1.00 77.25 141 THR A O 1
ATOM 1131 N N . LEU A 1 142 ? -9.947 5.933 8.571 1.00 74.38 142 LEU A N 1
ATOM 1132 C CA . LEU A 1 142 ? -9.342 6.116 7.260 1.00 74.38 142 LEU A CA 1
ATOM 1133 C C . LEU A 1 142 ? -9.473 4.861 6.395 1.00 74.38 142 LEU A C 1
ATOM 1135 O O . LEU A 1 142 ? -9.363 3.733 6.871 1.00 74.38 142 LEU A O 1
ATOM 1139 N N . HIS A 1 143 ? -9.690 5.081 5.099 1.00 74.12 143 HIS A N 1
ATOM 1140 C CA . HIS A 1 143 ? -9.787 4.022 4.105 1.00 74.12 143 HIS A CA 1
ATOM 1141 C C . HIS A 1 143 ? -8.866 4.334 2.924 1.00 74.12 143 HIS A C 1
ATOM 1143 O O . HIS A 1 143 ? -9.140 5.238 2.129 1.00 74.12 143 HIS A O 1
ATOM 1149 N N . LEU A 1 144 ? -7.792 3.554 2.798 1.00 74.25 144 LEU A N 1
ATOM 1150 C CA . LEU A 1 144 ? -6.807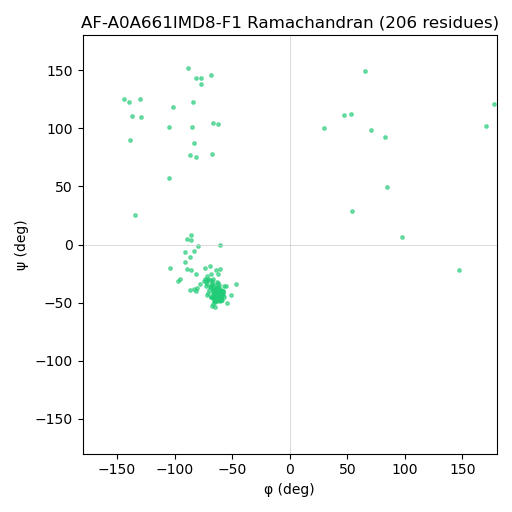 3.660 1.729 1.00 74.25 144 LEU A CA 1
ATOM 1151 C C . LEU A 1 144 ? -7.441 3.288 0.392 1.00 74.25 144 LEU A C 1
ATOM 1153 O O . LEU A 1 144 ? -7.650 2.115 0.076 1.00 74.25 144 LEU A O 1
ATOM 1157 N N . ARG A 1 145 ? -7.729 4.290 -0.439 1.00 69.06 145 ARG A N 1
ATOM 1158 C CA . ARG A 1 145 ? -8.164 4.092 -1.828 1.00 69.06 145 ARG A CA 1
ATOM 1159 C C . ARG A 1 145 ? -7.027 4.420 -2.785 1.00 69.06 145 ARG A C 1
ATOM 1161 O O . ARG A 1 145 ? -6.803 5.582 -3.116 1.00 69.06 145 ARG A O 1
ATOM 1168 N N . LEU A 1 146 ? -6.360 3.381 -3.285 1.00 66.56 146 LEU A N 1
ATOM 1169 C CA . LEU A 1 146 ? -5.463 3.502 -4.436 1.00 66.56 146 LEU A CA 1
ATOM 1170 C C . LEU A 1 146 ? -6.201 3.309 -5.761 1.00 66.56 146 LEU A C 1
ATOM 1172 O O . LEU A 1 146 ? -7.230 2.629 -5.845 1.00 66.56 146 LEU A O 1
ATOM 1176 N N . ARG A 1 147 ? -5.675 3.946 -6.812 1.00 63.16 147 ARG A N 1
ATOM 1177 C CA . ARG A 1 147 ? -6.263 3.920 -8.154 1.00 63.16 147 ARG A CA 1
ATOM 1178 C C . ARG A 1 147 ? -6.130 2.514 -8.756 1.00 63.16 147 ARG A C 1
ATOM 1180 O O . ARG A 1 147 ? -5.170 1.788 -8.504 1.00 63.16 147 ARG A O 1
ATOM 1187 N N . LYS A 1 148 ? -7.127 2.104 -9.554 1.00 46.00 148 LYS A N 1
ATOM 1188 C CA . LYS A 1 148 ? -7.132 0.810 -10.260 1.00 46.00 148 LYS A CA 1
ATOM 1189 C C . LYS A 1 148 ? -5.951 0.761 -11.240 1.00 46.00 148 LYS A C 1
ATOM 1191 O O . LYS A 1 148 ? -6.034 1.366 -12.302 1.00 46.00 148 LYS A O 1
ATOM 1196 N N . GLY A 1 149 ? -4.894 0.030 -10.892 1.00 56.31 149 GLY A N 1
ATOM 1197 C CA . GLY A 1 149 ? -3.737 -0.185 -11.769 1.00 56.31 149 GLY A CA 1
ATOM 1198 C C . GLY A 1 149 ? -2.402 -0.322 -11.039 1.00 56.31 149 GLY A C 1
ATOM 1199 O O . GLY A 1 149 ? -1.498 -0.940 -11.594 1.00 56.31 149 GLY A O 1
ATOM 1200 N N . ASP A 1 150 ? -2.303 0.183 -9.807 1.00 62.78 150 ASP A N 1
ATOM 1201 C CA . ASP A 1 150 ? -1.054 0.149 -9.043 1.00 62.78 150 ASP A CA 1
ATOM 1202 C C . ASP A 1 150 ? -0.781 -1.235 -8.453 1.00 62.78 150 ASP A C 1
ATOM 1204 O O . ASP A 1 150 ? -1.672 -1.890 -7.902 1.00 62.78 150 ASP A O 1
ATOM 1208 N N . GLU A 1 151 ? 0.481 -1.661 -8.523 1.00 64.25 151 GLU A N 1
ATOM 1209 C CA . GLU A 1 151 ? 0.944 -2.940 -7.966 1.00 64.25 151 GLU A CA 1
ATOM 1210 C C . GLU A 1 151 ? 0.724 -3.022 -6.444 1.00 64.25 151 GLU A C 1
ATOM 1212 O O . GLU A 1 151 ? 0.584 -4.106 -5.889 1.00 64.25 151 GLU A O 1
ATOM 1217 N N . LEU A 1 152 ? 0.580 -1.875 -5.775 1.00 74.00 152 LEU A N 1
ATOM 1218 C CA . LEU A 1 152 ? 0.365 -1.765 -4.330 1.00 74.00 152 LEU A CA 1
ATOM 1219 C C . LEU A 1 152 ? -1.104 -1.883 -3.894 1.00 74.00 152 LEU A C 1
ATOM 1221 O O . LEU A 1 152 ? -1.409 -1.736 -2.710 1.00 74.00 152 LEU A O 1
ATOM 1225 N N . LYS A 1 153 ? -2.042 -2.143 -4.812 1.00 76.12 153 LYS A N 1
ATOM 1226 C CA . LYS A 1 153 ? -3.465 -2.253 -4.457 1.00 76.12 153 LYS A CA 1
ATOM 1227 C C . LYS A 1 153 ? -3.732 -3.373 -3.443 1.00 76.12 153 LYS A C 1
ATOM 1229 O O . LYS A 1 153 ? -4.530 -3.178 -2.532 1.00 76.12 153 LYS A O 1
ATOM 1234 N N . GLU A 1 154 ? -3.066 -4.520 -3.590 1.00 74.44 154 GLU A N 1
ATOM 1235 C CA . GLU A 1 154 ? -3.211 -5.649 -2.658 1.00 74.44 154 GLU A CA 1
ATOM 1236 C C . GLU A 1 154 ? -2.713 -5.271 -1.258 1.00 74.44 154 GLU A C 1
ATOM 1238 O O . GLU A 1 154 ? -3.399 -5.519 -0.270 1.00 74.44 154 GLU A O 1
ATOM 1243 N N . LEU A 1 155 ? -1.571 -4.579 -1.179 1.00 79.88 155 LEU A N 1
ATOM 1244 C CA . LEU A 1 155 ? -1.044 -4.059 0.081 1.00 79.88 155 LEU A CA 1
ATOM 1245 C C . LEU A 1 155 ? -2.060 -3.137 0.766 1.00 79.88 155 LEU A C 1
ATOM 1247 O O . LEU A 1 155 ? -2.323 -3.283 1.955 1.00 79.88 155 LEU A O 1
ATOM 1251 N N . ALA A 1 156 ? -2.681 -2.225 0.021 1.00 82.81 156 ALA A N 1
ATOM 1252 C CA . ALA A 1 156 ? -3.685 -1.337 0.593 1.00 82.81 156 ALA A CA 1
ATOM 1253 C C . ALA A 1 156 ? -4.968 -2.044 1.026 1.00 82.81 156 ALA A C 1
ATOM 1255 O O . ALA A 1 156 ? -5.570 -1.640 2.015 1.00 82.81 156 ALA A O 1
ATOM 1256 N N . GLU A 1 157 ? -5.382 -3.106 0.339 1.00 82.75 157 GLU A N 1
ATOM 1257 C CA . GLU A 1 157 ? -6.517 -3.924 0.771 1.00 82.75 157 GLU A CA 1
ATOM 1258 C C . GLU A 1 157 ? -6.217 -4.642 2.096 1.00 82.75 157 GLU A C 1
ATOM 1260 O O . GLU A 1 157 ? -7.050 -4.630 3.004 1.00 82.75 157 GLU A O 1
ATOM 1265 N N . VAL A 1 158 ? -5.000 -5.174 2.250 1.00 83.19 158 VAL A N 1
ATOM 1266 C CA . VAL A 1 158 ? -4.536 -5.770 3.512 1.00 83.19 158 VAL A CA 1
ATOM 1267 C C . VAL A 1 158 ? -4.493 -4.728 4.632 1.00 83.19 158 VAL A C 1
ATOM 1269 O O . VAL A 1 158 ? -5.014 -4.986 5.718 1.00 83.19 158 VAL A O 1
ATOM 1272 N N . ILE A 1 159 ? -3.941 -3.539 4.375 1.00 86.31 159 ILE A N 1
ATOM 1273 C CA . ILE A 1 159 ? -3.902 -2.460 5.372 1.00 86.31 159 ILE A CA 1
ATOM 1274 C C . ILE A 1 159 ? -5.323 -2.020 5.746 1.00 86.31 159 ILE A C 1
ATOM 1276 O O . ILE A 1 159 ? -5.618 -1.868 6.926 1.00 86.31 159 ILE A O 1
ATOM 1280 N N . ASN A 1 160 ? -6.231 -1.872 4.780 1.00 88.12 160 ASN A N 1
ATOM 1281 C CA . ASN A 1 160 ? -7.627 -1.534 5.059 1.00 88.12 160 ASN A CA 1
ATOM 1282 C C . ASN A 1 160 ? -8.316 -2.580 5.936 1.00 88.12 160 ASN A C 1
ATOM 1284 O O . ASN A 1 160 ? -9.052 -2.212 6.848 1.00 88.12 160 ASN A O 1
ATOM 1288 N N . SER A 1 161 ? -8.072 -3.870 5.684 1.00 86.81 161 SER A N 1
ATOM 1289 C CA . SER A 1 161 ? -8.585 -4.944 6.540 1.00 86.81 161 SER A CA 1
ATOM 1290 C C . SER A 1 161 ? -8.038 -4.822 7.961 1.00 86.81 161 SER A C 1
ATOM 1292 O O . SER A 1 161 ? -8.801 -4.921 8.915 1.00 86.81 161 SER A O 1
ATOM 1294 N N . MET A 1 162 ? -6.739 -4.550 8.111 1.00 88.00 162 MET A N 1
ATOM 1295 C CA . MET A 1 162 ? -6.111 -4.348 9.418 1.00 88.00 162 MET A CA 1
ATOM 1296 C C . MET A 1 162 ? -6.714 -3.147 10.162 1.00 88.00 162 MET A C 1
ATOM 1298 O O . MET A 1 162 ? -7.059 -3.266 11.334 1.00 88.00 162 MET A O 1
ATOM 1302 N N . VAL A 1 163 ? -6.878 -2.001 9.493 1.00 89.88 163 VAL A N 1
ATOM 1303 C CA . VAL A 1 163 ? -7.487 -0.798 10.089 1.00 89.88 163 VAL A CA 1
ATOM 1304 C C . VAL A 1 163 ? -8.934 -1.069 10.502 1.00 89.88 163 VAL A C 1
ATOM 1306 O O . VAL A 1 163 ? -9.342 -0.666 11.590 1.00 89.88 163 VAL A O 1
ATOM 1309 N N . ALA A 1 164 ? -9.698 -1.793 9.680 1.00 88.06 164 ALA A N 1
ATOM 1310 C CA . ALA A 1 164 ? -11.067 -2.181 10.004 1.00 88.06 164 ALA A CA 1
ATOM 1311 C C . ALA A 1 164 ? -11.133 -3.098 11.238 1.00 88.06 164 ALA A C 1
ATOM 1313 O O . ALA A 1 164 ? -11.954 -2.861 12.126 1.00 88.06 164 ALA A O 1
ATOM 1314 N N . ASP A 1 165 ? -10.246 -4.091 11.330 1.00 88.50 165 ASP A N 1
ATOM 1315 C CA . ASP A 1 165 ? -10.169 -4.999 12.479 1.00 88.50 165 ASP A CA 1
ATOM 1316 C C . ASP A 1 165 ? -9.769 -4.253 13.765 1.00 88.50 165 ASP A C 1
ATOM 1318 O O . ASP A 1 165 ? -10.355 -4.481 14.827 1.00 88.50 165 ASP A O 1
ATOM 1322 N N . LEU A 1 166 ? -8.820 -3.313 13.676 1.00 88.50 166 LEU A N 1
ATOM 1323 C CA . LEU A 1 166 ? -8.440 -2.440 14.792 1.00 88.50 166 LEU A CA 1
ATOM 1324 C C . LEU A 1 166 ? -9.604 -1.544 15.233 1.00 88.50 166 LEU A C 1
ATOM 1326 O O . LEU A 1 166 ? -9.872 -1.431 16.429 1.00 88.50 166 LEU A O 1
ATOM 1330 N N . ASN A 1 167 ? -10.328 -0.943 14.285 1.00 90.25 167 ASN A N 1
ATOM 1331 C CA . ASN A 1 167 ? -11.486 -0.103 14.580 1.00 90.25 167 ASN A CA 1
ATOM 1332 C C . ASN A 1 167 ? -12.608 -0.902 15.260 1.00 90.25 167 ASN A C 1
ATOM 1334 O O . ASN A 1 167 ? -13.173 -0.459 16.259 1.00 90.25 167 ASN A O 1
ATOM 1338 N N . ALA A 1 168 ? -12.900 -2.111 14.769 1.00 89.19 168 ALA A N 1
ATOM 1339 C CA . ALA A 1 168 ? -13.908 -2.989 15.358 1.00 89.19 168 ALA A CA 1
ATOM 1340 C C . ALA A 1 168 ? -13.574 -3.343 16.816 1.00 89.19 168 ALA A C 1
ATOM 1342 O O . ALA A 1 168 ? -14.431 -3.212 17.692 1.00 89.19 168 ALA A O 1
ATOM 1343 N N . ARG A 1 169 ? -12.316 -3.709 17.095 1.00 88.44 169 ARG A N 1
ATOM 1344 C CA . ARG A 1 169 ? -11.843 -3.994 18.459 1.00 88.44 169 ARG A CA 1
ATOM 1345 C C . ARG A 1 169 ? -11.894 -2.754 19.351 1.00 88.44 169 ARG A C 1
ATOM 1347 O O . ARG A 1 169 ? -12.379 -2.832 20.475 1.00 88.44 169 ARG A O 1
ATOM 1354 N N . MET A 1 170 ? -11.474 -1.595 18.843 1.00 90.62 170 MET A N 1
ATOM 1355 C CA . MET A 1 170 ? -11.545 -0.334 19.588 1.00 90.62 170 MET A CA 1
ATOM 1356 C C . MET A 1 170 ? -12.993 0.058 19.917 1.00 90.62 170 MET A C 1
ATOM 1358 O O . MET A 1 170 ? -13.278 0.555 21.006 1.00 90.62 170 MET A O 1
ATOM 1362 N N . LYS A 1 171 ? -13.935 -0.204 19.005 1.00 90.00 171 LYS A N 1
ATOM 1363 C CA . LYS A 1 171 ? -15.365 0.018 19.236 1.00 90.00 171 LYS A CA 1
ATOM 1364 C C . LYS A 1 171 ? -15.926 -0.916 20.312 1.00 90.00 171 LYS A C 1
ATOM 1366 O O . LYS A 1 171 ? -16.717 -0.459 21.130 1.00 90.00 171 LYS A O 1
ATOM 1371 N N . GLN A 1 172 ? -15.500 -2.181 20.345 1.00 89.25 172 GLN A N 1
ATOM 1372 C CA . GLN A 1 172 ? -15.864 -3.114 21.419 1.00 89.25 172 GLN A CA 1
ATOM 1373 C C . GLN A 1 172 ? -15.346 -2.636 22.779 1.00 89.25 172 GLN A C 1
ATOM 1375 O O . GLN A 1 172 ? -16.116 -2.583 23.731 1.00 89.25 172 GLN A O 1
ATOM 1380 N N . VAL A 1 173 ? -14.080 -2.211 22.850 1.00 90.69 173 VAL A N 1
ATOM 1381 C CA . VAL A 1 173 ? -13.483 -1.656 24.076 1.00 90.69 173 VAL A CA 1
ATOM 1382 C C . VAL A 1 173 ? -14.257 -0.429 24.561 1.00 90.69 173 VAL A C 1
ATOM 1384 O O . VAL A 1 173 ? -14.635 -0.372 25.728 1.00 90.69 173 VAL A O 1
ATOM 1387 N N . LYS A 1 174 ? -14.561 0.525 23.668 1.00 91.44 174 LYS A N 1
ATOM 1388 C CA . LYS A 1 174 ? -15.371 1.706 24.011 1.00 91.44 174 LYS A CA 1
ATOM 1389 C C . LYS A 1 174 ? -16.780 1.336 24.482 1.00 91.44 174 LYS A C 1
ATOM 1391 O O . LYS A 1 174 ? -17.259 1.932 25.437 1.00 91.44 174 LYS A O 1
ATOM 1396 N N . GLY A 1 175 ? -17.418 0.354 23.841 1.00 90.25 175 GLY A N 1
ATOM 1397 C CA . GLY A 1 175 ? -18.743 -0.135 24.230 1.00 90.25 175 GLY A CA 1
ATOM 1398 C C . GLY A 1 175 ? -18.754 -0.751 25.630 1.00 90.25 175 GLY A C 1
ATOM 1399 O O . GLY A 1 175 ? -19.569 -0.366 26.464 1.00 90.25 175 GLY A O 1
ATOM 1400 N N . LEU A 1 176 ? -17.801 -1.639 25.925 1.00 90.06 176 LEU A N 1
ATOM 1401 C CA . LEU A 1 176 ? -17.659 -2.228 27.260 1.00 90.06 176 LEU A CA 1
ATOM 1402 C C . LEU A 1 176 ? -17.333 -1.177 28.319 1.00 90.06 176 LEU A C 1
ATOM 1404 O O . LEU A 1 176 ? -17.848 -1.258 29.429 1.00 90.06 176 LEU A O 1
ATOM 1408 N N . PHE A 1 177 ? -16.520 -0.176 27.974 1.00 90.44 177 PHE A N 1
ATOM 1409 C CA . PHE A 1 177 ? -16.221 0.932 28.874 1.00 90.44 177 PHE A CA 1
ATOM 1410 C C . PHE A 1 177 ? -17.478 1.745 29.213 1.00 90.44 177 PHE A C 1
ATOM 1412 O O . PHE A 1 177 ? -17.706 2.028 30.384 1.00 90.44 177 PHE A O 1
ATOM 1419 N N . SER A 1 178 ? -18.337 2.049 28.231 1.00 90.38 178 SER A N 1
ATOM 1420 C CA . SER A 1 178 ? -19.623 2.709 28.505 1.00 90.38 178 SER A CA 1
ATOM 1421 C C . SER A 1 178 ? -20.559 1.854 29.363 1.00 90.38 178 SER A C 1
ATOM 1423 O O . SER A 1 178 ? -21.151 2.372 30.303 1.00 90.38 178 SER A O 1
ATOM 1425 N N . THR A 1 179 ? -20.648 0.540 29.117 1.00 88.19 179 THR A N 1
ATOM 1426 C CA . THR A 1 179 ? -21.464 -0.367 29.945 1.00 88.19 179 THR A CA 1
ATOM 1427 C C . THR A 1 179 ? -20.936 -0.457 31.374 1.00 88.19 179 THR A C 1
ATOM 1429 O O . THR A 1 179 ? -21.714 -0.488 32.322 1.00 88.19 179 THR A O 1
ATOM 1432 N N . LEU A 1 180 ? -19.612 -0.470 31.540 1.00 89.50 180 LEU A N 1
ATOM 1433 C CA . LEU A 1 180 ? -18.969 -0.457 32.848 1.00 89.50 180 LEU A CA 1
ATOM 1434 C C . LEU A 1 180 ? -19.257 0.855 33.589 1.00 89.50 180 LEU A C 1
ATOM 1436 O O . LEU A 1 180 ? -19.585 0.811 34.770 1.00 89.50 180 LEU A O 1
ATOM 1440 N N . GLN A 1 181 ? -19.181 1.999 32.904 1.00 90.38 181 GLN A N 1
ATOM 1441 C CA . GLN A 1 181 ? -19.498 3.303 33.489 1.00 90.38 181 GLN A CA 1
ATOM 1442 C C . GLN A 1 181 ? -20.971 3.388 33.923 1.00 90.38 181 GLN A C 1
ATOM 1444 O O . GLN A 1 181 ? -21.243 3.754 35.063 1.00 90.38 181 GLN A O 1
ATOM 1449 N N . GLU A 1 182 ? -21.911 2.966 33.071 1.00 90.62 182 GLU A N 1
ATOM 1450 C CA . GLU A 1 182 ? -23.339 2.925 33.421 1.00 90.62 182 GLU A CA 1
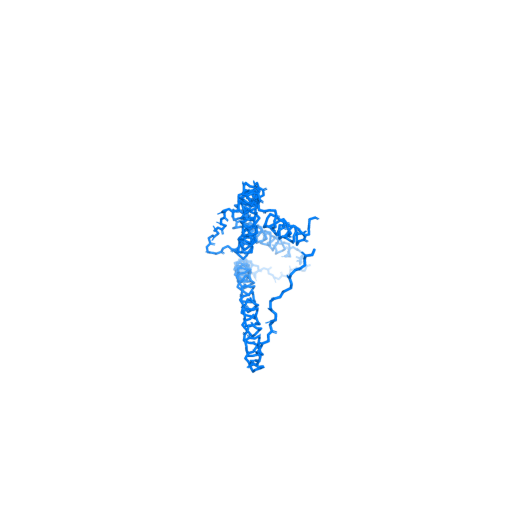ATOM 1451 C C . GLU A 1 182 ? -23.636 1.977 34.590 1.00 90.62 182 GLU A C 1
ATOM 1453 O O . GLU A 1 182 ? -24.469 2.284 35.443 1.00 90.62 182 GLU A O 1
ATOM 1458 N N . ALA A 1 183 ? -22.970 0.820 34.646 1.00 88.06 183 ALA A N 1
ATOM 1459 C CA . ALA A 1 183 ? -23.151 -0.137 35.732 1.00 88.06 183 ALA A CA 1
ATOM 1460 C C . ALA A 1 183 ? -22.627 0.407 37.070 1.00 88.06 183 ALA A C 1
ATOM 1462 O O . ALA A 1 183 ? -23.229 0.136 38.106 1.00 88.06 183 ALA A O 1
ATOM 1463 N N . ILE A 1 184 ? -21.547 1.198 37.057 1.00 89.75 184 ILE A N 1
ATOM 1464 C CA . ILE A 1 184 ? -21.046 1.893 38.253 1.00 89.75 184 ILE A CA 1
ATOM 1465 C C . ILE A 1 184 ? -22.028 2.983 38.696 1.00 89.75 184 ILE A C 1
ATOM 1467 O O . ILE A 1 184 ? -22.341 3.063 39.878 1.00 89.75 184 ILE A O 1
ATOM 1471 N N . GLU A 1 185 ? -22.550 3.791 37.770 1.00 91.31 185 GLU A N 1
ATOM 1472 C CA . GLU A 1 185 ? -23.521 4.849 38.097 1.00 91.31 185 GLU A CA 1
ATOM 1473 C C . GLU A 1 185 ? -24.829 4.296 38.683 1.00 91.31 185 GLU A C 1
ATOM 1475 O O . GLU A 1 185 ? -25.440 4.926 39.543 1.00 91.31 185 GLU A O 1
ATOM 1480 N N . LYS A 1 186 ? -25.251 3.106 38.243 1.00 91.44 186 LYS A N 1
ATOM 1481 C CA . LYS A 1 186 ? -26.450 2.412 38.744 1.00 91.44 186 LYS A CA 1
ATOM 1482 C C . LYS A 1 186 ? -26.181 1.503 39.951 1.00 91.44 186 LYS A C 1
ATOM 1484 O O . LYS A 1 186 ? -27.086 0.779 40.357 1.00 91.44 186 LYS A O 1
ATOM 1489 N N . ASP A 1 187 ? -24.957 1.506 40.484 1.00 88.00 187 ASP A N 1
ATOM 1490 C CA . ASP A 1 187 ? -24.489 0.645 41.583 1.00 88.00 187 ASP A CA 1
ATOM 1491 C C . ASP A 1 187 ? -24.709 -0.868 41.330 1.00 88.00 187 ASP A C 1
ATOM 1493 O O . ASP A 1 187 ? -24.871 -1.691 42.233 1.00 88.00 187 ASP A O 1
ATOM 1497 N N . GLN A 1 188 ? -24.707 -1.268 40.054 1.00 87.69 188 GLN A N 1
ATOM 1498 C CA . GLN A 1 188 ? -24.878 -2.647 39.597 1.00 87.69 188 GLN A CA 1
ATOM 1499 C C . GLN A 1 188 ? -23.530 -3.372 39.563 1.00 87.69 188 GLN A C 1
ATOM 1501 O O . GLN A 1 188 ? -22.923 -3.604 38.512 1.00 87.69 188 GLN A O 1
ATOM 1506 N N . VAL A 1 189 ? -23.063 -3.768 40.748 1.00 84.31 189 VAL A N 1
ATOM 1507 C CA . VAL A 1 189 ? -21.742 -4.386 40.957 1.00 84.31 189 VAL A CA 1
ATOM 1508 C C . VAL A 1 189 ? -21.529 -5.652 40.111 1.00 84.31 189 VAL A C 1
ATOM 1510 O O . VAL A 1 189 ? -20.422 -5.890 39.621 1.00 84.31 189 VAL A O 1
ATOM 1513 N N . ASP A 1 190 ? -22.566 -6.466 39.899 1.00 85.81 190 ASP A N 1
ATOM 1514 C CA . ASP A 1 190 ? -22.450 -7.708 39.125 1.00 85.81 190 ASP A CA 1
ATOM 1515 C C . ASP A 1 190 ? -22.233 -7.468 37.628 1.00 85.81 190 ASP A C 1
ATOM 1517 O O . ASP A 1 190 ? -21.420 -8.159 37.001 1.00 85.81 190 ASP A O 1
ATOM 1521 N N . ASP A 1 191 ? -22.902 -6.470 37.054 1.00 82.44 191 ASP A N 1
ATOM 1522 C CA . ASP A 1 191 ? -22.767 -6.138 35.636 1.00 82.44 191 ASP A CA 1
ATOM 1523 C C . ASP A 1 191 ? -21.471 -5.363 35.369 1.00 82.44 191 ASP A C 1
ATOM 1525 O O . ASP A 1 191 ? -20.777 -5.656 34.392 1.00 82.44 191 ASP A O 1
ATOM 1529 N N . ALA A 1 192 ? -21.037 -4.517 36.310 1.00 83.19 192 ALA A N 1
ATOM 1530 C CA . ALA A 1 192 ? -19.704 -3.915 36.284 1.00 83.19 192 ALA A CA 1
ATOM 1531 C C . ALA A 1 192 ? -18.594 -4.987 36.310 1.00 83.19 192 ALA A C 1
ATOM 1533 O O . ALA A 1 192 ? -17.645 -4.938 35.522 1.00 83.19 192 ALA A O 1
ATOM 1534 N N . ARG A 1 193 ? -18.730 -6.021 37.157 1.00 86.50 193 ARG A N 1
ATOM 1535 C CA . ARG A 1 193 ? -17.789 -7.159 37.205 1.00 86.50 193 ARG A CA 1
ATOM 1536 C C . ARG A 1 193 ? -17.796 -7.994 35.925 1.00 86.50 193 ARG A C 1
ATOM 1538 O O . ARG A 1 193 ? -16.753 -8.532 35.549 1.00 86.50 193 ARG A O 1
ATOM 1545 N N . LYS A 1 194 ? -18.943 -8.165 35.257 1.00 88.94 194 LYS A N 1
ATOM 1546 C CA . LYS A 1 194 ? -19.010 -8.839 33.945 1.00 88.94 194 LYS A CA 1
ATOM 1547 C C . LYS A 1 194 ? -18.298 -8.019 32.869 1.00 88.94 194 LYS A C 1
ATOM 1549 O O . LYS A 1 194 ? -17.394 -8.557 32.235 1.00 88.94 194 LYS A O 1
ATOM 1554 N N . ALA A 1 195 ? -18.619 -6.731 32.743 1.00 84.88 195 ALA A N 1
ATOM 1555 C CA . ALA A 1 195 ? -17.995 -5.842 31.764 1.00 84.88 195 ALA A CA 1
ATOM 1556 C C . ALA A 1 195 ? -16.468 -5.764 31.946 1.00 84.88 195 ALA A C 1
ATOM 1558 O O . ALA A 1 195 ? -15.720 -5.832 30.972 1.00 84.88 195 ALA A O 1
ATOM 1559 N N . LEU A 1 196 ? -15.986 -5.721 33.194 1.00 88.31 196 LEU A N 1
ATOM 1560 C CA . LEU A 1 196 ? -14.552 -5.727 33.498 1.00 88.31 196 LEU A CA 1
ATOM 1561 C C . LEU A 1 196 ? -13.865 -7.040 33.085 1.00 88.31 196 LEU A C 1
ATOM 1563 O O . LEU A 1 196 ? -12.744 -7.016 32.576 1.00 88.31 196 LEU A O 1
ATOM 1567 N N . ARG A 1 197 ? -14.524 -8.192 33.281 1.00 89.56 197 ARG A N 1
ATOM 1568 C CA . ARG A 1 197 ? -13.999 -9.497 32.841 1.00 89.56 197 ARG A CA 1
ATOM 1569 C C . ARG A 1 197 ? -13.906 -9.587 31.322 1.00 89.56 197 ARG A C 1
ATOM 1571 O O . ARG A 1 197 ? -12.894 -10.060 30.814 1.00 89.56 197 ARG A O 1
ATOM 1578 N N . GLU A 1 198 ? -14.924 -9.117 30.610 1.00 88.56 198 GLU A N 1
ATOM 1579 C CA . GLU A 1 198 ? -14.923 -9.085 29.143 1.00 88.56 198 GLU A CA 1
ATOM 1580 C C . GLU A 1 198 ? -13.856 -8.130 28.600 1.00 88.56 198 GLU A C 1
ATOM 1582 O O . GLU A 1 198 ? -13.114 -8.488 27.685 1.00 88.56 198 GLU A O 1
ATOM 1587 N N . LEU A 1 199 ? -13.706 -6.953 29.214 1.00 90.12 199 LEU A N 1
ATOM 1588 C CA . LEU A 1 199 ? -12.663 -5.997 28.855 1.00 90.12 199 LEU A CA 1
ATOM 1589 C C . LEU A 1 199 ? -11.265 -6.595 29.060 1.00 90.12 199 LEU A C 1
ATOM 1591 O O . LEU A 1 199 ? -10.411 -6.477 28.180 1.00 90.12 199 LEU A O 1
ATOM 1595 N N . LYS A 1 200 ? -11.049 -7.285 30.188 1.00 89.19 200 LYS A N 1
ATOM 1596 C CA . LYS A 1 200 ? -9.794 -7.988 30.471 1.00 89.19 200 LYS A CA 1
ATOM 1597 C C . LYS A 1 200 ? -9.517 -9.087 29.445 1.00 89.19 200 LYS A C 1
ATOM 1599 O O . LYS A 1 200 ? -8.409 -9.156 28.933 1.00 89.19 200 LYS A O 1
ATOM 1604 N N . ALA A 1 201 ? -10.521 -9.885 29.078 1.00 89.06 201 ALA A N 1
ATOM 1605 C CA . ALA A 1 201 ? -10.370 -10.928 28.064 1.00 89.06 201 ALA A CA 1
ATOM 1606 C C . ALA A 1 201 ? -9.991 -10.361 26.683 1.00 89.06 201 ALA A C 1
ATOM 1608 O O . ALA A 1 201 ? -9.184 -10.956 25.968 1.00 89.06 201 ALA A O 1
ATOM 1609 N N . ILE A 1 202 ? -10.540 -9.200 26.305 1.00 86.44 202 ILE A N 1
ATOM 1610 C CA . ILE A 1 202 ? -10.143 -8.508 25.073 1.00 86.44 202 ILE A CA 1
ATOM 1611 C C . ILE A 1 202 ? -8.694 -8.032 25.171 1.00 86.44 202 ILE A C 1
ATOM 1613 O O . ILE A 1 202 ? -7.943 -8.247 24.219 1.00 86.44 202 ILE A O 1
ATOM 1617 N N . LEU A 1 203 ? -8.290 -7.428 26.292 1.00 86.38 203 LEU A N 1
ATOM 1618 C CA . LEU A 1 203 ? -6.911 -6.981 26.504 1.00 86.38 203 LEU A CA 1
ATOM 1619 C C . LEU A 1 203 ? -5.916 -8.148 26.449 1.00 86.38 203 LEU A C 1
ATOM 1621 O O . LEU A 1 203 ? -4.941 -8.065 25.712 1.00 86.38 203 LEU A O 1
ATOM 1625 N N . ASP A 1 204 ? -6.214 -9.256 27.130 1.00 88.69 204 ASP A N 1
ATOM 1626 C CA . ASP A 1 204 ? -5.383 -10.468 27.148 1.00 88.69 204 ASP A CA 1
ATOM 1627 C C . ASP A 1 204 ? -5.278 -11.123 25.754 1.00 88.69 204 ASP A C 1
ATOM 1629 O O . ASP A 1 204 ? -4.335 -11.861 25.468 1.00 88.69 204 ASP A O 1
ATOM 1633 N N . SER A 1 205 ? -6.230 -10.847 24.850 1.00 85.56 205 SER A N 1
ATOM 1634 C CA . SER A 1 205 ? -6.166 -11.307 23.456 1.00 85.56 205 SER A CA 1
ATOM 1635 C C . SER A 1 205 ? -5.136 -10.549 22.609 1.00 85.56 205 SER A C 1
ATOM 1637 O O . SER A 1 205 ? -4.729 -11.044 21.551 1.00 85.56 205 SER A O 1
ATOM 1639 N N . PHE A 1 206 ? -4.722 -9.350 23.036 1.00 82.19 206 PHE A N 1
ATOM 1640 C CA . PHE A 1 206 ? -3.661 -8.605 22.376 1.00 82.19 206 PHE A CA 1
ATOM 1641 C C . PHE A 1 206 ? -2.309 -9.095 22.878 1.00 82.19 206 PHE A C 1
ATOM 1643 O O . PHE A 1 206 ? -1.993 -9.041 24.061 1.00 82.19 206 PHE A O 1
ATOM 1650 N N . ARG A 1 207 ? -1.472 -9.546 21.944 1.00 74.62 207 ARG A N 1
ATOM 1651 C CA . ARG A 1 207 ? -0.069 -9.840 22.225 1.00 74.62 207 ARG A CA 1
ATOM 1652 C C . ARG A 1 207 ? 0.713 -8.524 22.175 1.00 74.62 207 ARG A C 1
ATOM 1654 O O . ARG A 1 207 ? 1.325 -8.222 21.154 1.00 74.62 207 ARG A O 1
ATOM 1661 N N . THR A 1 208 ? 0.570 -7.717 23.221 1.00 62.03 208 THR A N 1
ATOM 1662 C CA . THR A 1 208 ? 1.339 -6.482 23.458 1.00 62.03 208 THR A CA 1
ATOM 1663 C C . THR A 1 208 ? 2.525 -6.737 24.361 1.00 62.03 208 THR A C 1
ATOM 1665 O O . THR A 1 208 ? 2.365 -7.552 25.297 1.00 62.03 208 THR A O 1
#

Radius of gyration: 35.01 Å; Cα contacts (8 Å, |Δi|>4): 61; chains: 1; bounding box: 83×44×106 Å

Sequence (208 aa):
MDHGTPTYSVYLTKGNCASVATATVIKEAKMKERRRRLNLRIKREMQRRLILKILAIVLFSLLCSTTLFYIYSSQEVGRTYYQAHIKIRSFLQLLWPVVLGGLIIGAVVGLLVALFYPHPIAGPLYRIERELKEVGKGNLTLHLRLRKGDELKELAEVINSMVADLNARMKQVKGLFSTLQEAIEKDQVDDARKALRELKAILDSFRT